Protein AF-A0A3N1ZSN8-F1 (afdb_monomer)

Nearest PDB structures (foldseek):
  5bmq-assembly1_A  TM=6.276E-01  e=5.961E-13  Stackebrandtia nassauensis DSM 44728
  4gsq-assembly1_A  TM=8.709E-01  e=4.447E-09  Mycobacterium tuberculosis
  5uwv-assembly5_C  TM=8.693E-01  e=6.881E-09  Mycobacteroides abscessus ATCC 19977
  5uwv-assembly1_B  TM=8.728E-01  e=8.831E-09  Mycobacteroides abscessus ATCC 19977
  5uwv-assembly4_E  TM=8.620E-01  e=8.297E-09  Mycobacteroides abscessus ATCC 19977

Solvent-accessible surface area (backbone atoms only — not comparable to full-atom values): 15642 Å² total; per-residue (Å²): 90,44,76,76,41,68,42,70,68,40,8,46,50,44,47,42,33,35,79,69,72,44,38,84,84,80,52,75,20,58,28,42,71,67,52,29,52,19,43,23,52,51,22,54,77,68,76,42,81,60,75,33,50,48,48,69,72,58,47,52,57,47,53,80,72,39,73,84,73,50,72,43,63,35,66,69,52,72,75,74,63,71,68,77,42,38,78,75,36,67,42,70,68,37,14,52,52,42,30,38,35,32,76,73,71,50,38,88,73,81,41,44,47,62,28,42,71,71,51,28,49,26,42,26,55,50,22,54,76,67,76,43,61,68,73,32,46,38,17,65,70,57,48,53,54,49,50,51,32,36,70,86,72,48,73,38,50,45,64,62,42,72,71,77,73,65,61,70,78,64,58,76,81,30,42,56,54,50,19,43,37,30,34,61,76,74,34,31,40,30,38,22,50,58,54,41,78,77,48,74,46,64,40,44,44,23,34,93,92,30,53,48,75,69,48,84,38,29,24,73,46,76,37,62,82,32,62,40,87,90,71,75,39,76,28,40,42,25,36,28,43,52,98,88,26,25,41,20,41,26,72,62,42,54,72,29,37,68,53,69,63,38,85,18,25,40,33,26,46,54,62,69,61,46,52,58,46,48,75,70,60,50,73,67,35,31,32,38,30,43,110

Radius of gyration: 24.5 Å; Cα contacts (8 Å, |Δi|>4): 536; chains: 1; bounding box: 54×52×63 Å

Secondary structure (DSSP, 8-state):
--TT-BSHHHHHHHHHHHHTTS--S---SB--HHHHHHHHHHHHHTTS---SS--HHHHHHHHHHSPPPPHHHHTT-PPP--EEE-TT-BSHHHHHHHHHHHHTTS--S---SB--HHHHHHHHHHHHHHTS---SSEEHHHHHHHHHHSPPPPHHHHHTPPP--------GGGSSSEEEEEETTTTEEEEEETTEEEEEEEEE-B-TTSPPPPEEEE--EEEEEEE-TTT--EEEEEEEEETTEEEEE-HHHHHHTTSS-BSSSEEE--HHHHHHHHHH--TT-EEEEE-

Organism: NCBI:txid33984

Mean predicted aligned error: 11.95 Å

Structure (mmCIF, N/CA/C/O backbone):
data_AF-A0A3N1ZSN8-F1
#
_entry.id   AF-A0A3N1ZSN8-F1
#
loop_
_atom_site.group_PDB
_atom_site.id
_atom_site.type_symbol
_atom_site.label_atom_id
_atom_site.label_alt_id
_atom_site.label_comp_id
_atom_site.label_asym_id
_atom_site.label_entity_id
_atom_site.label_seq_id
_atom_site.pdbx_PDB_ins_code
_atom_site.Cartn_x
_atom_site.Cartn_y
_atom_site.Cartn_z
_atom_site.occupancy
_atom_site.B_iso_or_equiv
_atom_site.auth_seq_id
_atom_site.auth_comp_id
_atom_site.auth_asym_id
_atom_site.auth_atom_id
_atom_site.pdbx_PDB_model_num
ATOM 1 N N . MET A 1 1 ? -25.588 -4.501 28.230 1.00 95.88 1 MET A N 1
ATOM 2 C CA . MET A 1 1 ? -25.712 -4.634 26.753 1.00 95.88 1 MET A CA 1
ATOM 3 C C . MET A 1 1 ? -25.416 -6.068 26.354 1.00 95.88 1 MET A C 1
ATOM 5 O O . MET A 1 1 ? -24.521 -6.658 26.943 1.00 95.88 1 MET A O 1
ATOM 9 N N . LYS A 1 2 ? -26.117 -6.613 25.358 1.00 94.81 2 LYS A N 1
ATOM 10 C CA . LYS A 1 2 ? -25.942 -8.005 24.900 1.00 94.81 2 LYS A CA 1
ATOM 11 C C . LYS A 1 2 ? -26.008 -8.124 23.379 1.00 94.81 2 LYS A C 1
ATOM 13 O O . LYS A 1 2 ? -26.301 -7.134 22.700 1.00 94.81 2 LYS A O 1
ATOM 18 N N . ALA A 1 3 ? -25.763 -9.321 22.852 1.00 94.94 3 ALA A N 1
ATOM 19 C CA . ALA A 1 3 ? -25.892 -9.603 21.425 1.00 94.94 3 ALA A CA 1
ATOM 20 C C . ALA A 1 3 ? -27.239 -9.099 20.868 1.00 94.94 3 ALA A C 1
ATOM 22 O O . ALA A 1 3 ? -28.279 -9.227 21.514 1.00 94.94 3 ALA A O 1
ATOM 23 N N . GLY A 1 4 ? -27.199 -8.468 19.693 1.00 93.25 4 GLY A N 1
ATOM 24 C CA . GLY A 1 4 ? -28.358 -7.827 19.060 1.00 93.25 4 GLY A CA 1
ATOM 25 C C . GLY A 1 4 ? -28.604 -6.368 19.467 1.00 93.25 4 GLY A C 1
ATOM 26 O O . GLY A 1 4 ? -29.349 -5.676 18.782 1.00 93.25 4 GLY A O 1
ATOM 27 N N . THR A 1 5 ? -27.948 -5.852 20.516 1.00 97.50 5 THR A N 1
ATOM 28 C CA . THR A 1 5 ? -28.031 -4.418 20.860 1.00 97.50 5 THR A CA 1
ATOM 29 C C . THR A 1 5 ? -27.437 -3.567 19.734 1.00 97.50 5 THR A C 1
ATOM 31 O O . THR A 1 5 ? -26.378 -3.895 19.193 1.00 97.50 5 THR A O 1
ATOM 34 N N . THR A 1 6 ? -28.062 -2.433 19.422 1.00 97.69 6 THR A N 1
ATOM 35 C CA . THR A 1 6 ? -27.544 -1.450 18.461 1.00 97.69 6 THR A CA 1
ATOM 36 C C . THR A 1 6 ? -27.540 -0.045 19.052 1.00 97.69 6 THR A C 1
ATOM 38 O O . THR A 1 6 ? -28.366 0.269 19.903 1.00 97.69 6 THR A O 1
ATOM 41 N N . GLY A 1 7 ? -26.650 0.826 18.577 1.00 96.94 7 GLY A N 1
ATOM 42 C CA . GLY A 1 7 ? -26.682 2.258 18.888 1.00 96.94 7 GLY A CA 1
ATOM 43 C C . GLY A 1 7 ? -25.343 2.832 19.347 1.00 96.94 7 GLY A C 1
ATOM 44 O O . GLY A 1 7 ? -24.299 2.180 19.285 1.00 96.94 7 GLY A O 1
ATOM 45 N N . ALA A 1 8 ? -25.368 4.086 19.805 1.00 96.75 8 ALA A N 1
ATOM 46 C CA . ALA A 1 8 ? -24.164 4.833 20.175 1.00 96.75 8 ALA A CA 1
ATOM 47 C C . ALA A 1 8 ? -23.378 4.185 21.327 1.00 96.75 8 ALA A C 1
ATOM 49 O O . ALA A 1 8 ? -22.151 4.174 21.288 1.00 96.75 8 ALA A O 1
ATOM 50 N N . GLN A 1 9 ? -24.060 3.571 22.298 1.00 97.00 9 GLN A N 1
ATOM 51 C CA . GLN A 1 9 ? -23.397 2.901 23.421 1.00 97.00 9 GLN A CA 1
ATOM 52 C C . GLN A 1 9 ? -22.595 1.667 22.972 1.00 97.00 9 GLN A C 1
ATOM 54 O O . GLN A 1 9 ? -21.508 1.404 23.482 1.00 97.00 9 GLN A O 1
ATOM 59 N N . VAL A 1 10 ? -23.072 0.953 21.944 1.00 98.12 10 VAL A N 1
ATOM 60 C CA . VAL A 1 10 ? -22.318 -0.147 21.323 1.00 98.12 10 VAL A CA 1
ATOM 61 C C . VAL A 1 10 ? -21.107 0.387 20.558 1.00 98.12 10 VAL A C 1
ATOM 63 O O . VAL A 1 10 ? -20.045 -0.231 20.589 1.00 98.12 10 VAL A O 1
ATOM 66 N N . ARG A 1 11 ? -21.226 1.553 19.907 1.00 98.38 11 ARG A N 1
ATOM 67 C CA . ARG A 1 11 ? -20.080 2.209 19.254 1.00 98.38 11 ARG A CA 1
ATOM 68 C C . ARG A 1 11 ? -19.001 2.584 20.265 1.00 98.38 11 ARG A C 1
ATOM 70 O O . ARG A 1 11 ? -17.820 2.352 20.019 1.00 98.38 11 ARG A O 1
ATOM 77 N N . GLU A 1 12 ? -19.414 3.130 21.405 1.00 98.31 12 GLU A N 1
ATOM 78 C CA . GLU A 1 12 ? -18.513 3.454 22.505 1.00 98.31 12 GLU A CA 1
ATOM 79 C C . GLU A 1 12 ? -17.819 2.197 23.042 1.00 98.31 12 GLU A C 1
ATOM 81 O O . GLU A 1 12 ? -16.593 2.184 23.151 1.00 98.31 12 GLU A O 1
ATOM 86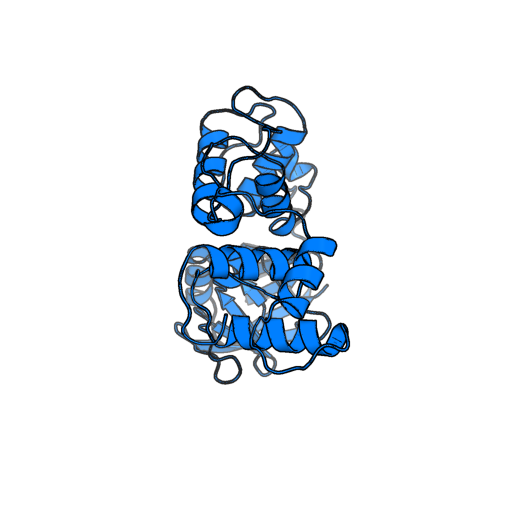 N N . LEU A 1 13 ? -18.576 1.124 23.298 1.00 98.31 13 LEU A N 1
ATOM 87 C CA . LEU A 1 13 ? -18.033 -0.169 23.715 1.00 98.31 13 LEU A CA 1
ATOM 88 C C . LEU A 1 13 ? -16.963 -0.679 22.741 1.00 98.31 13 LEU A C 1
ATOM 90 O O . LEU A 1 13 ? -15.850 -0.994 23.159 1.00 98.31 13 LEU A O 1
ATOM 94 N N . GLN A 1 14 ? -17.287 -0.738 21.447 1.00 98.44 14 GLN A N 1
ATOM 95 C CA . GLN A 1 14 ? -16.376 -1.216 20.405 1.00 98.44 14 GLN A CA 1
ATOM 96 C C . GLN A 1 14 ? -15.088 -0.379 20.351 1.00 98.44 14 GLN A C 1
ATOM 98 O O . GLN A 1 14 ? -14.000 -0.946 20.273 1.00 98.44 14 GLN A O 1
ATOM 103 N N . HIS A 1 15 ? -15.179 0.953 20.471 1.00 98.12 15 HIS A N 1
ATOM 104 C CA . HIS A 1 15 ? -13.988 1.808 20.497 1.00 98.12 15 HIS A CA 1
ATOM 105 C C . HIS A 1 15 ? -13.158 1.641 21.780 1.00 98.12 15 HIS A C 1
ATOM 107 O O . HIS A 1 15 ? -11.930 1.672 21.744 1.00 98.12 15 HIS A O 1
ATOM 113 N N . ARG A 1 16 ? -13.793 1.472 22.944 1.00 98.38 16 ARG A N 1
ATOM 114 C CA . ARG A 1 16 ? -13.072 1.205 24.201 1.00 98.38 16 ARG A CA 1
ATOM 115 C C . ARG A 1 16 ? -12.342 -0.137 24.145 1.00 98.38 16 ARG A C 1
ATOM 117 O O . ARG A 1 16 ? -11.178 -0.208 24.521 1.00 98.38 16 ARG A O 1
ATOM 124 N N . LEU A 1 17 ? -12.965 -1.169 23.583 1.00 98.00 17 LEU A N 1
ATOM 125 C CA . LEU A 1 17 ? -12.300 -2.451 23.340 1.00 98.00 17 LEU A CA 1
ATOM 126 C C . LEU A 1 17 ? -11.150 -2.323 22.328 1.00 98.00 17 LEU A C 1
ATOM 128 O O . LEU A 1 17 ? -10.114 -2.950 22.527 1.00 98.00 17 LEU A O 1
ATOM 132 N N . GLN A 1 18 ? -11.275 -1.471 21.303 1.00 97.38 18 GLN A N 1
ATOM 133 C CA . GLN A 1 18 ? -10.176 -1.140 20.382 1.00 97.38 18 GLN A CA 1
ATOM 134 C C . GLN A 1 18 ? -8.980 -0.488 21.071 1.00 97.38 18 GLN A C 1
ATOM 136 O O . GLN A 1 18 ? -7.848 -0.889 20.819 1.00 97.38 18 GLN A O 1
ATOM 141 N N . GLN A 1 19 ? -9.213 0.475 21.971 1.00 97.12 19 GLN A N 1
ATOM 142 C CA . GLN A 1 19 ? -8.141 1.108 22.758 1.00 97.12 19 GLN A CA 1
ATOM 143 C C . GLN A 1 19 ? -7.323 0.086 23.561 1.00 97.12 19 GLN A C 1
ATOM 145 O O . GLN A 1 19 ? -6.162 0.331 23.871 1.00 97.12 19 GLN A O 1
ATOM 150 N N . LEU A 1 20 ? -7.935 -1.052 23.892 1.00 96.38 20 LEU A N 1
ATOM 151 C CA . LEU A 1 20 ? -7.329 -2.140 24.651 1.00 96.38 20 LEU A CA 1
ATOM 152 C C . LEU A 1 20 ? -6.935 -3.346 23.784 1.00 96.38 20 LEU A C 1
ATOM 154 O O . LEU A 1 20 ? -6.596 -4.386 24.343 1.00 96.38 20 LEU A O 1
ATOM 158 N N . ALA A 1 21 ? -7.003 -3.219 22.455 1.00 96.00 21 ALA A N 1
ATOM 159 C CA . ALA A 1 21 ? -6.712 -4.277 21.485 1.00 96.00 21 ALA A CA 1
ATOM 160 C C . ALA A 1 21 ? -7.558 -5.564 21.639 1.00 96.00 21 ALA A C 1
ATOM 162 O O . ALA A 1 21 ? -7.117 -6.645 21.265 1.00 96.00 21 ALA A O 1
ATOM 163 N N . TRP A 1 22 ? -8.786 -5.462 22.163 1.00 97.00 22 TRP A N 1
ATOM 164 C CA . TRP A 1 22 ? -9.742 -6.583 22.234 1.00 97.00 22 TRP A CA 1
ATOM 165 C C . TRP A 1 22 ? -10.717 -6.635 21.061 1.00 97.00 22 TRP A C 1
ATOM 167 O O . TRP A 1 22 ? -11.338 -7.668 20.835 1.00 97.00 22 TRP A O 1
ATOM 177 N N . PHE A 1 23 ? -10.887 -5.529 20.337 1.00 95.81 23 PHE A N 1
ATOM 178 C CA . PHE A 1 23 ? -11.765 -5.441 19.174 1.00 95.81 23 PHE A CA 1
ATOM 179 C C . PHE A 1 23 ? -10.968 -4.932 17.977 1.00 95.81 23 PHE A C 1
ATOM 181 O O . PHE A 1 23 ? -10.272 -3.925 18.080 1.00 95.81 23 PHE A O 1
ATOM 188 N N . GLU A 1 24 ? -11.095 -5.601 16.837 1.00 91.44 24 GLU A N 1
ATOM 189 C CA . GLU A 1 24 ? -10.467 -5.214 15.573 1.00 91.44 24 GLU A CA 1
ATOM 190 C C . GLU A 1 24 ? -11.544 -4.886 14.530 1.00 91.44 24 GLU A C 1
ATOM 192 O O . GLU A 1 24 ? -12.666 -5.384 14.591 1.00 91.44 24 GLU A O 1
ATOM 197 N N . GLY A 1 25 ? -11.218 -4.031 13.559 1.00 89.19 25 GLY A N 1
ATOM 198 C CA . GLY A 1 25 ? -12.122 -3.692 12.455 1.00 89.19 25 GLY A CA 1
ATOM 199 C C . GLY A 1 25 ? -12.864 -2.363 12.618 1.00 89.19 25 GLY A C 1
ATOM 200 O O . GLY A 1 25 ? -12.373 -1.429 13.245 1.00 89.19 25 GLY A O 1
ATOM 201 N N . LYS A 1 26 ? -14.027 -2.228 11.971 1.00 93.88 26 LYS A N 1
ATOM 202 C CA . LYS A 1 26 ? -14.816 -0.983 11.988 1.00 93.88 26 LYS A CA 1
ATOM 203 C C . LYS A 1 26 ? -15.791 -0.972 13.157 1.00 93.88 26 LYS A C 1
ATOM 205 O O . LYS A 1 26 ? -16.414 -1.982 13.467 1.00 93.88 26 LYS A O 1
ATOM 210 N N . ILE A 1 27 ? -16.013 0.206 13.725 1.00 96.06 27 ILE A N 1
ATOM 211 C CA . ILE A 1 27 ? -17.065 0.419 14.718 1.00 96.06 27 ILE A CA 1
ATOM 212 C C . ILE A 1 27 ? -18.413 0.480 13.998 1.00 96.06 27 ILE A C 1
ATOM 214 O O . ILE A 1 27 ? -18.737 1.452 13.306 1.00 96.06 27 ILE A O 1
ATOM 218 N N . THR A 1 28 ? -19.192 -0.588 14.133 1.00 96.69 28 THR A N 1
ATOM 219 C CA . THR A 1 28 ? -20.483 -0.763 13.455 1.00 96.69 28 THR A CA 1
ATOM 220 C C . THR A 1 28 ? -21.639 -0.187 14.263 1.00 96.69 28 THR A C 1
ATOM 222 O O . THR A 1 28 ? -22.654 0.201 13.690 1.00 96.69 28 THR A O 1
ATOM 225 N N . GLY A 1 29 ? -21.503 -0.122 15.591 1.00 97.19 29 GLY A N 1
ATOM 226 C CA . GLY A 1 29 ? -22.619 0.164 16.490 1.00 97.19 29 GLY A CA 1
ATOM 227 C C . GLY A 1 29 ? -23.636 -0.972 16.583 1.00 97.19 29 GLY A C 1
ATOM 228 O O . GLY A 1 29 ? -24.735 -0.740 17.072 1.00 97.19 29 GLY A O 1
ATOM 229 N N . THR A 1 30 ? -23.285 -2.174 16.116 1.00 97.94 30 THR A N 1
ATOM 230 C CA . THR A 1 30 ? -24.086 -3.399 16.247 1.00 97.94 30 THR A CA 1
ATOM 231 C C . THR A 1 30 ? -23.326 -4.411 17.088 1.00 97.94 30 THR A C 1
ATOM 233 O O . THR A 1 30 ? -22.181 -4.744 16.780 1.00 97.94 30 THR A O 1
ATOM 236 N N . TYR A 1 31 ? -23.961 -4.912 18.145 1.00 97.81 31 TYR A N 1
ATOM 237 C CA . TYR A 1 31 ? -23.374 -5.881 19.059 1.00 97.81 31 TYR A CA 1
ATOM 238 C C . TYR A 1 31 ? -23.503 -7.279 18.445 1.00 97.81 31 TYR A C 1
ATOM 240 O O . TYR A 1 31 ? -24.438 -8.027 18.731 1.00 97.81 31 TYR A O 1
ATOM 248 N N . GLY A 1 32 ? -22.578 -7.596 17.539 1.00 95.94 32 GLY A N 1
ATOM 249 C CA . GLY A 1 32 ? -22.527 -8.865 16.816 1.00 95.94 32 GLY A CA 1
ATOM 250 C C . GLY A 1 32 ? -21.555 -9.881 17.420 1.00 95.94 32 GLY A C 1
ATOM 251 O O . GLY A 1 32 ? -21.086 -9.738 18.554 1.00 95.94 32 GLY A O 1
ATOM 252 N N . ARG A 1 33 ? -21.221 -10.903 16.623 1.00 96.19 33 ARG A N 1
ATOM 253 C CA . ARG A 1 33 ? -20.293 -11.982 17.007 1.00 96.19 33 ARG A CA 1
ATOM 254 C C . ARG A 1 33 ? -18.918 -11.450 17.414 1.00 96.19 33 ARG A C 1
ATOM 256 O O . ARG A 1 33 ? -18.442 -11.804 18.486 1.00 96.19 33 ARG A O 1
ATOM 263 N N . ASP A 1 34 ? -18.347 -10.536 16.632 1.00 96.19 34 ASP A N 1
ATOM 264 C CA . ASP A 1 34 ? -17.010 -9.983 16.895 1.00 96.19 34 ASP A CA 1
ATOM 265 C C . ASP A 1 34 ? -16.971 -9.178 18.202 1.00 96.19 34 ASP A C 1
ATOM 267 O O . ASP A 1 34 ? -16.050 -9.313 19.001 1.00 96.19 34 ASP A O 1
ATOM 271 N N . THR A 1 35 ? -18.013 -8.385 18.481 1.00 97.75 35 THR A N 1
ATOM 272 C CA . THR A 1 35 ? -18.128 -7.646 19.752 1.00 97.75 35 THR A CA 1
ATOM 273 C C . THR A 1 35 ? -18.327 -8.591 20.935 1.00 97.75 35 THR A C 1
ATOM 275 O O . THR A 1 35 ? -17.732 -8.379 21.987 1.00 97.75 35 THR A O 1
ATOM 278 N N . THR A 1 36 ? -19.099 -9.664 20.755 1.00 97.88 36 THR A N 1
ATOM 279 C CA . THR A 1 36 ? -19.289 -10.697 21.786 1.00 97.88 36 THR A CA 1
ATOM 280 C C . THR A 1 36 ? -17.972 -11.402 22.109 1.00 97.88 36 THR A C 1
ATOM 282 O O . THR A 1 36 ? -17.631 -11.566 23.278 1.00 97.88 36 THR A O 1
ATOM 285 N N . ALA A 1 37 ? -17.200 -11.780 21.086 1.00 97.75 37 ALA A N 1
ATOM 286 C CA . ALA A 1 37 ? -15.890 -12.401 21.256 1.00 97.75 37 ALA A CA 1
ATOM 287 C C . ALA A 1 37 ? -14.903 -11.457 21.964 1.00 97.75 37 ALA A C 1
ATOM 289 O O . ALA A 1 37 ? -14.251 -11.865 22.925 1.00 97.75 37 ALA A O 1
ATOM 290 N N . ALA A 1 38 ? -14.865 -10.185 21.555 1.00 97.88 38 ALA A N 1
ATOM 291 C CA . ALA A 1 38 ? -14.041 -9.153 22.179 1.00 97.88 38 ALA A CA 1
ATOM 292 C C . ALA A 1 38 ? -14.361 -8.965 23.670 1.00 97.88 38 ALA A C 1
ATOM 294 O O . ALA A 1 38 ? -13.455 -8.920 24.503 1.00 97.88 38 ALA A O 1
ATOM 295 N N . VAL A 1 39 ? -15.650 -8.898 24.025 1.00 98.38 39 VAL A N 1
ATOM 296 C CA . VAL A 1 39 ? -16.079 -8.757 25.424 1.00 98.38 39 VAL A CA 1
ATOM 297 C C . VAL A 1 39 ? -15.747 -10.000 26.238 1.00 98.38 39 VAL A C 1
ATOM 299 O O . VAL A 1 39 ? -15.225 -9.853 27.339 1.00 98.38 39 VAL A O 1
ATOM 302 N N . ARG A 1 40 ? -15.953 -11.212 25.703 1.00 98.25 40 ARG A N 1
ATOM 303 C CA . ARG A 1 40 ? -15.546 -12.450 26.392 1.00 98.25 40 ARG A CA 1
ATOM 304 C C . ARG A 1 40 ? -14.045 -12.491 26.653 1.00 98.25 40 ARG A C 1
ATOM 306 O O . ARG A 1 40 ? -13.636 -12.778 27.773 1.00 98.25 40 ARG A O 1
ATOM 313 N N . GLY A 1 41 ? -13.229 -12.163 25.651 1.00 97.75 41 GLY A N 1
ATOM 314 C CA . GLY A 1 41 ? -11.774 -12.110 25.803 1.00 97.75 41 GLY A CA 1
ATOM 315 C C . GLY A 1 41 ? -11.347 -11.111 26.881 1.00 97.75 41 GLY A C 1
ATOM 316 O O . GLY A 1 41 ? -10.578 -11.456 27.781 1.00 97.75 41 GLY A O 1
ATOM 317 N N . TYR A 1 42 ? -11.922 -9.905 26.845 1.00 98.12 42 TYR A N 1
ATOM 318 C CA . TYR A 1 42 ? -11.698 -8.888 27.868 1.00 98.12 42 TYR A CA 1
ATOM 319 C C . TYR A 1 42 ? -12.093 -9.386 29.265 1.00 98.12 42 TYR A C 1
ATOM 321 O O . TYR A 1 42 ? -11.281 -9.328 30.186 1.00 98.12 42 TYR A O 1
ATOM 329 N N . GLN A 1 43 ? -13.311 -9.909 29.424 1.00 98.50 43 GLN A N 1
ATOM 330 C CA . GLN A 1 43 ? -13.829 -10.401 30.703 1.00 98.50 43 GLN A CA 1
ATOM 331 C C . GLN A 1 43 ? -12.949 -11.507 31.281 1.00 98.50 43 GLN A C 1
ATOM 333 O O . GLN A 1 43 ? -12.499 -11.385 32.420 1.00 98.50 43 GLN A O 1
ATOM 338 N N . ALA A 1 44 ? -12.629 -12.523 30.476 1.00 97.88 44 ALA A N 1
ATOM 339 C CA . ALA A 1 44 ? -11.765 -13.625 30.880 1.00 97.88 44 ALA A CA 1
ATOM 340 C C . ALA A 1 44 ? -10.393 -13.118 31.345 1.00 97.88 44 ALA A C 1
ATOM 342 O O . ALA A 1 44 ? -9.919 -13.493 32.417 1.00 97.88 44 ALA A O 1
ATOM 343 N N . LYS A 1 45 ? -9.773 -12.191 30.596 1.00 97.75 45 LYS A N 1
ATOM 344 C CA . LYS A 1 45 ? -8.474 -11.616 30.977 1.00 97.75 45 LYS A CA 1
ATOM 345 C C . LYS A 1 45 ? -8.537 -10.796 32.268 1.00 97.75 45 LYS A C 1
ATOM 347 O O . LYS A 1 45 ? -7.519 -10.653 32.943 1.00 97.75 45 LYS A O 1
ATOM 352 N N . ARG A 1 46 ? -9.695 -10.223 32.596 1.00 96.88 46 ARG A N 1
ATOM 353 C CA . ARG A 1 46 ? -9.904 -9.394 33.792 1.00 96.88 46 ARG A CA 1
ATOM 354 C C . ARG A 1 46 ? -10.495 -10.155 34.978 1.00 96.88 46 ARG A C 1
ATOM 356 O O . ARG A 1 46 ? -10.736 -9.526 36.001 1.00 96.88 46 ARG A O 1
ATOM 363 N N . GLY A 1 47 ? -10.708 -11.467 34.864 1.00 95.94 47 GLY A N 1
ATOM 364 C CA . GLY A 1 47 ? -11.329 -12.266 35.925 1.00 95.94 47 GLY A CA 1
ATOM 365 C C . GLY A 1 47 ? -12.797 -11.903 36.177 1.00 95.94 47 GLY A C 1
ATOM 366 O O . GLY A 1 47 ? -13.300 -12.093 37.279 1.00 95.94 47 GLY A O 1
ATOM 367 N N . LEU A 1 48 ? -13.478 -11.347 35.172 1.00 96.75 48 LEU A N 1
ATOM 368 C CA . LEU A 1 48 ? -14.906 -11.040 35.219 1.00 96.75 48 LEU A CA 1
ATOM 369 C C . LEU A 1 48 ? -15.726 -12.238 34.705 1.00 96.75 48 LEU A C 1
ATOM 371 O O . LEU A 1 48 ? -15.210 -13.036 33.911 1.00 96.75 48 LEU A O 1
ATOM 375 N N . PRO A 1 49 ? -17.018 -12.356 35.077 1.00 96.69 49 PRO A N 1
ATOM 376 C CA . PRO A 1 49 ? -17.911 -13.348 34.486 1.00 96.69 49 PRO A CA 1
ATOM 377 C C . PRO A 1 49 ? -17.886 -13.272 32.953 1.00 96.69 49 PRO A C 1
ATOM 379 O O . PRO A 1 49 ? -18.202 -12.241 32.366 1.00 96.69 49 PRO A O 1
ATOM 382 N N . THR A 1 50 ? -17.489 -14.361 32.291 1.00 97.06 50 THR A N 1
ATOM 383 C CA . THR A 1 50 ? -17.251 -14.402 30.835 1.00 97.06 50 THR A CA 1
ATOM 384 C C . THR A 1 50 ? -18.546 -14.679 30.060 1.00 97.06 50 THR A C 1
ATOM 386 O O . THR A 1 50 ? -18.642 -15.607 29.259 1.00 97.06 50 THR A O 1
ATOM 389 N N . SER A 1 51 ? -19.589 -13.889 30.314 1.00 96.75 51 SER A N 1
ATOM 390 C CA . SER A 1 51 ? -20.888 -14.048 29.645 1.00 96.75 51 SER A CA 1
ATOM 391 C C . SER A 1 51 ? -20.825 -13.628 28.171 1.00 96.75 51 SER A C 1
ATOM 393 O O . SER A 1 51 ? -21.494 -14.208 27.309 1.00 96.75 51 SER A O 1
ATOM 395 N N . GLY A 1 52 ? -19.972 -12.652 27.848 1.00 96.56 52 GLY A N 1
ATOM 396 C CA . GLY A 1 52 ? -20.047 -11.918 26.586 1.00 96.56 52 GLY A CA 1
ATOM 397 C C . GLY A 1 52 ? -21.173 -10.888 26.563 1.00 96.56 52 GLY A C 1
ATOM 398 O O . GLY A 1 52 ? -21.480 -10.355 25.504 1.00 96.56 52 GLY A O 1
ATOM 399 N N . GLU A 1 53 ? -21.788 -10.607 27.712 1.00 98.06 53 GLU A N 1
ATOM 400 C CA . GLU A 1 53 ? -22.681 -9.475 27.923 1.00 98.06 53 GLU A CA 1
ATOM 401 C C . GLU A 1 53 ? -21.960 -8.422 28.763 1.00 98.06 53 GLU A C 1
ATOM 403 O O . GLU A 1 53 ? -21.183 -8.748 29.655 1.00 98.06 53 GLU A O 1
ATOM 408 N N . VAL A 1 54 ? -22.217 -7.146 28.492 1.00 98.06 54 VAL A N 1
ATOM 409 C CA . VAL A 1 54 ? -21.640 -6.038 29.262 1.00 98.06 54 VAL A CA 1
ATOM 410 C C . VAL A 1 54 ? -22.609 -5.643 30.364 1.00 98.06 54 VAL A C 1
ATOM 412 O O . VAL A 1 54 ? -23.615 -4.976 30.092 1.00 98.06 54 VAL A O 1
ATOM 415 N N . ASP A 1 55 ? -22.295 -6.067 31.582 1.00 97.44 55 ASP A N 1
ATOM 416 C CA . ASP A 1 55 ? -22.912 -5.608 32.823 1.00 97.44 55 ASP A CA 1
ATOM 417 C C . ASP A 1 55 ? -22.210 -4.349 33.367 1.00 97.44 55 ASP A C 1
ATOM 419 O O . ASP A 1 55 ? -21.260 -3.835 32.766 1.00 97.44 55 ASP A O 1
ATOM 423 N N . GLN A 1 56 ? -22.687 -3.843 34.508 1.00 97.56 56 GLN A N 1
ATOM 424 C CA . GLN A 1 56 ? -22.139 -2.637 35.129 1.00 97.56 56 GLN A CA 1
ATOM 425 C C . GLN A 1 56 ? -20.657 -2.805 35.498 1.00 97.56 56 GLN A C 1
ATOM 427 O O . GLN A 1 56 ? -19.845 -1.955 35.153 1.00 97.56 56 GLN A O 1
ATOM 432 N N . LYS A 1 57 ? -20.276 -3.945 36.095 1.00 98.06 57 LYS A N 1
ATOM 433 C CA . LYS A 1 57 ? -18.881 -4.226 36.479 1.00 98.06 57 LYS A CA 1
ATOM 434 C C . LYS A 1 57 ? -17.944 -4.253 35.271 1.00 98.06 57 LYS A C 1
ATOM 436 O O . LYS A 1 57 ? -16.845 -3.704 35.318 1.00 98.06 57 LYS A O 1
ATOM 441 N N . THR A 1 58 ? -18.375 -4.873 34.173 1.00 98.31 58 THR A N 1
ATOM 442 C CA . THR A 1 58 ? -17.620 -4.895 32.914 1.00 98.31 58 THR A CA 1
ATOM 443 C C . THR A 1 58 ? -17.493 -3.491 32.333 1.00 98.31 58 THR A C 1
ATOM 445 O O . THR A 1 58 ? -16.416 -3.123 31.862 1.00 98.31 58 THR A O 1
ATOM 448 N N . TRP A 1 59 ? -18.569 -2.699 32.371 1.00 98.19 59 TRP A N 1
ATOM 449 C CA . TRP A 1 59 ? -18.560 -1.327 31.874 1.00 98.19 59 TRP A CA 1
ATOM 450 C C . TRP A 1 59 ? -17.624 -0.424 32.680 1.00 98.19 59 TRP A C 1
ATOM 452 O O . TRP A 1 59 ? -16.759 0.216 32.085 1.00 98.19 59 TRP A O 1
ATOM 462 N N . ASP A 1 60 ? -17.714 -0.438 34.008 1.00 98.19 60 ASP A N 1
ATOM 463 C CA . ASP A 1 60 ? -16.857 0.364 34.890 1.00 98.19 60 ASP A CA 1
ATOM 464 C C . ASP A 1 60 ? -15.380 0.003 34.706 1.00 98.19 60 ASP A C 1
ATOM 466 O O . ASP A 1 60 ? -14.534 0.878 34.520 1.00 98.19 60 ASP A O 1
ATOM 470 N 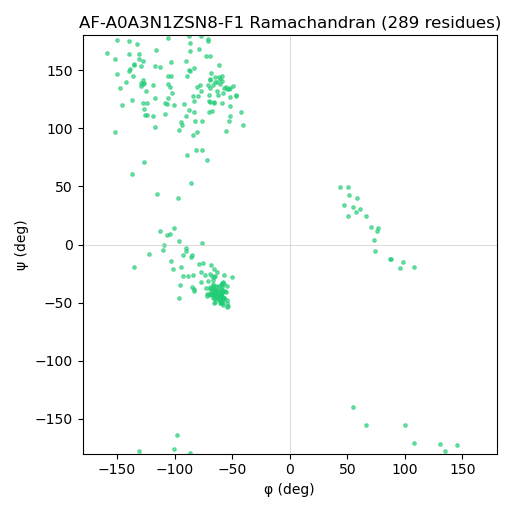N . SER A 1 61 ? -15.080 -1.295 34.598 1.00 97.88 61 SER A N 1
ATOM 471 C CA . SER A 1 61 ? -13.730 -1.774 34.300 1.00 97.88 61 SER A CA 1
ATOM 472 C C . SER A 1 61 ? -13.183 -1.230 32.969 1.00 97.88 61 SER A C 1
ATOM 474 O O . SER A 1 61 ? -11.992 -0.935 32.860 1.00 97.88 61 SER A O 1
ATOM 476 N N . LEU A 1 62 ? -14.033 -1.082 31.944 1.00 98.00 62 LEU A N 1
ATOM 477 C CA . LEU A 1 62 ? -13.641 -0.448 30.682 1.00 98.00 62 LEU A CA 1
ATOM 478 C C . LEU A 1 62 ? -13.416 1.057 30.864 1.00 98.00 62 LEU A C 1
ATOM 480 O O . LEU A 1 62 ? -12.440 1.580 30.322 1.00 98.00 62 LEU A O 1
ATOM 484 N N . LEU A 1 63 ? -14.287 1.753 31.604 1.00 97.94 63 LEU A N 1
ATOM 485 C CA . LEU A 1 63 ? -14.170 3.193 31.864 1.00 97.94 63 LEU A CA 1
ATOM 486 C C . LEU A 1 63 ? -12.856 3.544 32.572 1.00 97.94 63 LEU A C 1
ATOM 488 O O . LEU A 1 63 ? -12.178 4.472 32.145 1.00 97.94 63 LEU A O 1
ATOM 492 N N . GLU A 1 64 ? -12.454 2.767 33.578 1.00 97.75 64 GLU A N 1
ATOM 493 C CA . GLU A 1 64 ? -11.201 2.968 34.324 1.00 97.75 64 GLU A CA 1
ATOM 494 C C . GLU A 1 64 ? -9.940 2.824 33.457 1.00 97.75 64 GLU A C 1
ATOM 496 O O . GLU A 1 64 ? -8.876 3.344 33.791 1.00 97.75 64 GLU A O 1
ATOM 501 N N . ARG A 1 65 ? -10.033 2.094 32.341 1.00 97.50 65 ARG A N 1
ATOM 502 C CA . ARG A 1 65 ? -8.877 1.704 31.514 1.00 97.50 65 ARG A CA 1
ATOM 503 C C . ARG A 1 65 ? -8.822 2.399 30.169 1.00 97.50 65 ARG A C 1
ATOM 505 O O . ARG A 1 65 ? -7.873 2.190 29.418 1.00 97.50 65 ARG A O 1
ATOM 512 N N . THR A 1 66 ? -9.839 3.187 29.838 1.00 98.00 66 THR A N 1
ATOM 513 C CA . THR A 1 66 ? -9.975 3.788 28.512 1.00 98.00 66 THR A CA 1
ATOM 514 C C . THR A 1 66 ? -10.453 5.222 28.598 1.00 98.00 66 THR A C 1
ATOM 516 O O . THR A 1 66 ? -11.199 5.616 29.492 1.00 98.00 66 THR A O 1
ATOM 519 N N . LYS A 1 67 ? -10.065 6.023 27.609 1.00 97.31 67 LYS A N 1
ATOM 520 C CA . LYS A 1 67 ? -10.565 7.390 27.482 1.00 97.31 67 LYS A CA 1
ATOM 521 C C . LYS A 1 67 ? -11.915 7.370 26.776 1.00 97.31 67 LYS A C 1
ATOM 523 O O . LYS A 1 67 ? -12.193 6.482 25.961 1.00 97.31 67 LYS A O 1
ATOM 528 N N . LYS A 1 68 ? -12.751 8.368 27.078 1.00 96.19 68 LYS A N 1
ATOM 529 C CA . LYS A 1 68 ? -14.024 8.558 26.379 1.00 96.19 68 LYS A CA 1
ATOM 530 C C . LYS A 1 68 ? -13.747 8.754 24.881 1.00 96.19 68 LYS A C 1
ATOM 532 O O . LYS A 1 68 ? -13.010 9.680 24.539 1.00 96.19 68 LYS A O 1
ATOM 537 N N . PRO A 1 69 ? -14.307 7.907 24.000 1.00 95.31 69 PRO A N 1
ATOM 538 C CA . PRO A 1 69 ? -14.142 8.063 22.562 1.00 95.31 69 PRO A CA 1
ATOM 539 C C . PRO A 1 69 ? -14.704 9.400 22.072 1.00 95.31 69 PRO A C 1
ATOM 541 O O . PRO A 1 69 ? -15.760 9.845 22.528 1.00 95.31 69 PRO A O 1
ATOM 544 N N . THR A 1 70 ? -14.039 10.023 21.102 1.00 94.81 70 THR A N 1
ATOM 545 C CA . THR A 1 70 ? -14.613 11.164 20.378 1.00 94.81 70 THR A CA 1
ATOM 546 C C . THR A 1 70 ? -15.721 10.696 19.434 1.00 94.81 70 THR A C 1
ATOM 548 O O . THR A 1 70 ? -15.799 9.520 19.065 1.00 94.81 70 THR A O 1
ATOM 551 N N . ARG A 1 71 ? -16.575 11.624 18.977 1.00 94.31 71 ARG A N 1
ATOM 552 C CA . ARG A 1 71 ? -17.576 11.313 17.944 1.00 94.31 71 ARG A CA 1
ATOM 553 C C . ARG A 1 71 ? -16.907 10.701 16.712 1.00 94.31 71 ARG A C 1
ATOM 555 O O . ARG A 1 71 ? -17.341 9.659 16.244 1.00 94.31 71 ARG A O 1
ATOM 562 N N . ASP A 1 72 ? -15.825 11.293 16.225 1.00 93.00 72 ASP A N 1
ATOM 563 C CA . ASP A 1 72 ? -15.156 10.796 15.024 1.00 93.00 72 ASP A CA 1
ATOM 564 C C . ASP A 1 72 ? -14.673 9.351 15.182 1.00 93.00 72 ASP A C 1
ATOM 566 O O . ASP A 1 72 ? -14.915 8.518 14.310 1.00 93.00 72 ASP A O 1
ATOM 570 N N . GLN A 1 73 ? -14.088 9.031 16.337 1.00 92.75 73 GLN A N 1
ATOM 571 C CA . GLN A 1 73 ? -13.671 7.679 16.694 1.00 92.75 73 GLN A CA 1
ATOM 572 C C . GLN A 1 73 ? -14.842 6.688 16.665 1.00 92.75 73 GLN A C 1
ATOM 574 O O . GLN A 1 73 ? -14.753 5.655 16.010 1.00 92.75 73 GLN A O 1
ATOM 579 N N . MET A 1 74 ? -15.982 7.026 17.276 1.00 94.44 74 MET A N 1
ATOM 580 C CA . MET A 1 74 ? -17.173 6.159 17.290 1.00 94.44 74 MET A CA 1
ATOM 581 C C . MET A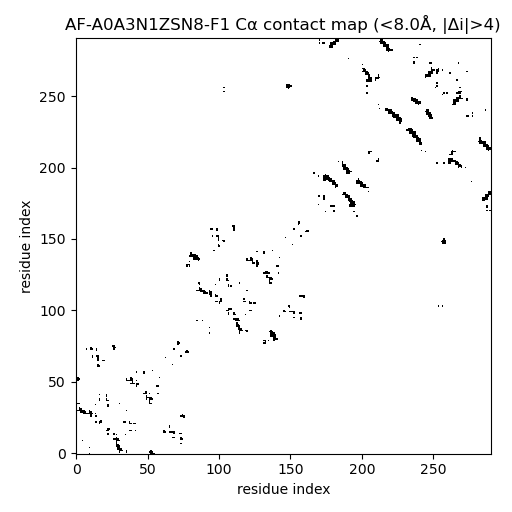 1 74 ? -17.824 5.949 15.912 1.00 94.44 74 MET A C 1
ATOM 583 O O . MET A 1 74 ? -18.594 5.001 15.722 1.00 94.44 74 MET A O 1
ATOM 587 N N . TYR A 1 75 ? -17.568 6.843 14.958 1.00 93.88 75 TYR A N 1
ATOM 588 C CA . TYR A 1 75 ? -18.162 6.814 13.619 1.00 93.88 75 TYR A CA 1
ATOM 589 C C . TYR A 1 75 ? -17.139 6.526 12.509 1.00 93.88 75 TYR A C 1
ATOM 591 O O . TYR A 1 75 ? -17.480 6.614 11.332 1.00 93.88 75 TYR A O 1
ATOM 599 N N . ASN A 1 76 ? -15.919 6.101 12.862 1.00 91.44 76 ASN A N 1
ATOM 600 C CA . ASN A 1 76 ? -14.819 5.822 11.927 1.00 91.44 76 ASN A CA 1
ATOM 601 C C . ASN A 1 76 ? -14.482 7.016 11.009 1.00 91.44 76 ASN A C 1
ATOM 603 O O . ASN A 1 76 ? -14.096 6.834 9.853 1.00 91.44 76 ASN A O 1
ATOM 607 N N . ILE A 1 77 ? -14.652 8.242 11.505 1.00 90.25 77 ILE A N 1
ATOM 608 C CA . ILE A 1 77 ? -14.333 9.461 10.766 1.00 90.25 77 ILE A CA 1
ATOM 609 C C . ILE A 1 77 ? -12.837 9.722 10.923 1.00 90.25 77 ILE A C 1
ATOM 611 O O . ILE A 1 77 ? -12.338 10.015 12.008 1.00 90.25 77 ILE A O 1
ATOM 615 N N . LEU A 1 78 ? -12.106 9.623 9.818 1.00 87.81 78 LEU A N 1
ATOM 616 C CA . LEU A 1 78 ? -10.697 9.983 9.771 1.00 87.81 78 LEU A CA 1
ATOM 617 C C . LEU A 1 78 ? -10.582 11.474 9.459 1.00 87.81 78 LEU A C 1
ATOM 619 O O . LEU A 1 78 ? -10.951 11.908 8.372 1.00 87.81 78 LEU A O 1
ATOM 623 N N . ARG A 1 79 ? -10.036 12.255 10.394 1.00 90.25 79 ARG A N 1
ATOM 624 C CA . ARG A 1 79 ? -9.590 13.626 10.108 1.00 90.25 79 ARG A CA 1
ATOM 625 C C . ARG A 1 79 ? -8.143 13.630 9.602 1.00 90.25 79 ARG A C 1
ATOM 627 O O . ARG A 1 79 ? -7.386 12.709 9.956 1.00 90.25 79 ARG A O 1
ATOM 634 N N . PRO A 1 80 ? -7.770 14.598 8.746 1.00 91.81 80 PRO A N 1
ATOM 635 C CA . PRO A 1 80 ? -6.375 14.817 8.387 1.00 91.81 80 PRO A CA 1
ATOM 636 C C . PRO A 1 80 ? -5.589 15.276 9.618 1.00 91.81 80 PRO A C 1
ATOM 638 O O . PRO A 1 80 ? -6.104 16.033 10.443 1.00 91.81 80 PRO A O 1
ATOM 641 N N . GLY A 1 81 ? -4.364 14.775 9.760 1.00 92.00 81 GLY A N 1
ATOM 642 C CA . GLY A 1 81 ? -3.413 15.315 10.727 1.00 92.00 81 GLY A CA 1
ATOM 643 C C . GLY A 1 81 ? -2.790 16.628 10.235 1.00 92.00 81 GLY A C 1
ATOM 644 O O . GLY A 1 81 ? -3.083 17.072 9.125 1.00 92.00 81 GLY A O 1
ATOM 645 N N . PRO A 1 82 ? -1.901 17.241 11.034 1.00 96.25 82 PRO A N 1
ATOM 646 C CA . PRO A 1 82 ? -1.108 18.379 10.586 1.00 96.25 82 PRO A CA 1
ATOM 647 C C . PRO A 1 82 ? -0.320 18.043 9.313 1.00 96.25 82 PRO A C 1
ATOM 649 O O . PRO A 1 82 ? 0.287 16.971 9.215 1.00 96.25 82 PRO A O 1
ATOM 652 N N . ALA A 1 83 ? -0.323 18.964 8.350 1.00 96.88 83 ALA A N 1
ATOM 653 C CA . ALA A 1 83 ? 0.420 18.810 7.108 1.00 96.88 83 ALA A CA 1
ATOM 654 C C . ALA A 1 83 ? 1.932 18.887 7.358 1.00 96.88 83 ALA A C 1
ATOM 656 O O . ALA A 1 83 ? 2.437 19.892 7.856 1.00 96.88 83 ALA A O 1
ATOM 657 N N . LEU A 1 84 ? 2.650 17.836 6.968 1.00 97.56 84 LEU A N 1
ATOM 658 C CA . LEU A 1 84 ? 4.113 17.802 6.915 1.00 97.56 84 LEU A CA 1
ATOM 659 C C . LEU A 1 84 ? 4.627 18.419 5.611 1.00 97.56 84 LEU A C 1
ATOM 661 O O . LEU A 1 84 ? 5.641 19.107 5.611 1.00 97.56 84 LEU A O 1
ATOM 665 N N . LEU A 1 85 ? 3.924 18.165 4.501 1.00 98.12 85 LEU A N 1
ATOM 666 C CA . LEU A 1 85 ? 4.188 18.754 3.187 1.00 98.12 85 LEU A CA 1
ATOM 667 C C . LEU A 1 85 ? 2.871 19.189 2.547 1.00 98.12 85 LEU A C 1
ATOM 669 O O . LEU A 1 85 ? 1.853 18.510 2.684 1.00 98.12 85 LEU A O 1
ATOM 673 N N . LYS A 1 86 ? 2.900 20.292 1.809 1.00 98.25 86 LYS A N 1
ATOM 674 C CA . LYS A 1 86 ? 1.758 20.830 1.063 1.00 98.25 86 LYS A CA 1
ATOM 675 C C . LYS A 1 86 ? 2.248 21.580 -0.171 1.00 98.25 86 LYS A C 1
ATOM 677 O O . LYS A 1 86 ? 3.454 21.723 -0.367 1.00 98.25 86 LYS A O 1
ATOM 682 N N . GLU A 1 87 ? 1.331 22.060 -1.005 1.00 97.62 87 GLU A N 1
ATOM 683 C CA . GLU A 1 87 ? 1.707 22.919 -2.132 1.00 97.62 87 GLU A CA 1
ATOM 684 C C . GLU A 1 87 ? 2.561 24.108 -1.664 1.00 97.62 87 GLU A C 1
ATOM 686 O O . GLU A 1 87 ? 2.274 24.739 -0.646 1.00 97.62 87 GLU A O 1
ATOM 691 N N . GLY A 1 88 ? 3.655 24.358 -2.385 1.00 96.50 88 GLY A N 1
ATOM 692 C CA . GLY A 1 88 ? 4.664 25.355 -2.025 1.00 96.50 88 GLY A CA 1
ATOM 693 C C . GLY A 1 88 ? 5.772 24.852 -1.091 1.00 96.50 88 GLY A C 1
ATOM 694 O O . GLY A 1 88 ? 6.791 25.527 -0.970 1.00 96.50 88 GLY A O 1
ATOM 695 N N . SER A 1 89 ? 5.645 23.670 -0.474 1.00 98.31 89 SER A N 1
ATOM 696 C CA . SER A 1 89 ? 6.764 23.048 0.248 1.00 98.31 89 SER A CA 1
ATOM 697 C C . SER A 1 89 ? 7.955 22.807 -0.684 1.00 98.31 89 SER A C 1
ATOM 699 O O . SER A 1 89 ? 7.780 22.459 -1.856 1.00 98.31 89 SER A O 1
ATOM 701 N N . THR A 1 90 ? 9.168 22.941 -0.145 1.00 98.00 90 THR A N 1
ATOM 702 C CA . THR A 1 90 ? 10.417 22.699 -0.873 1.00 98.00 90 THR A CA 1
ATOM 703 C C . THR A 1 90 ? 11.382 21.793 -0.101 1.00 98.00 90 THR A C 1
ATOM 705 O O . THR A 1 90 ? 11.230 21.581 1.103 1.00 98.00 90 THR A O 1
ATOM 708 N N . GLY A 1 91 ? 12.379 21.241 -0.796 1.00 96.12 91 GLY A N 1
ATOM 709 C CA . GLY A 1 91 ? 13.533 20.563 -0.201 1.00 96.12 91 GLY A CA 1
ATOM 710 C C . GLY A 1 91 ? 13.541 19.039 -0.349 1.00 96.12 91 GLY A C 1
ATOM 711 O O . GLY A 1 91 ? 12.742 18.438 -1.069 1.00 96.12 91 GLY A O 1
ATOM 712 N N . ALA A 1 92 ? 14.481 18.389 0.342 1.00 95.94 92 ALA A N 1
ATOM 713 C CA . ALA A 1 92 ? 14.774 16.963 0.172 1.00 95.94 92 ALA A CA 1
ATOM 714 C C . ALA A 1 92 ? 13.574 16.043 0.463 1.00 95.94 92 ALA A C 1
ATOM 716 O O . ALA A 1 92 ? 13.380 15.045 -0.231 1.00 95.94 92 ALA A O 1
ATOM 717 N N . THR A 1 93 ? 12.725 16.392 1.432 1.00 96.62 93 THR A N 1
ATOM 718 C CA . THR A 1 93 ? 11.535 15.597 1.777 1.00 96.62 93 THR A CA 1
ATOM 719 C C . THR A 1 93 ? 10.497 15.595 0.649 1.00 96.62 93 THR A C 1
ATOM 721 O O . THR A 1 93 ? 9.811 14.594 0.448 1.00 96.62 93 THR A O 1
ATOM 724 N N . VAL A 1 94 ? 10.411 16.675 -0.140 1.00 98.31 94 VAL A N 1
ATOM 725 C CA . VAL A 1 94 ? 9.568 16.716 -1.346 1.00 98.31 94 VAL A CA 1
ATOM 726 C C . VAL A 1 94 ? 10.112 15.766 -2.411 1.00 98.31 94 VAL A C 1
ATOM 728 O O . VAL A 1 94 ? 9.338 15.025 -3.020 1.00 98.31 94 VAL A O 1
ATOM 731 N N . ARG A 1 95 ? 11.439 15.720 -2.589 1.00 97.81 95 ARG A N 1
ATOM 732 C CA . ARG A 1 95 ? 12.081 14.785 -3.525 1.00 97.81 95 ARG A CA 1
ATOM 733 C C . ARG A 1 95 ? 11.823 13.333 -3.123 1.00 97.81 95 ARG A C 1
ATOM 735 O O . ARG A 1 95 ? 11.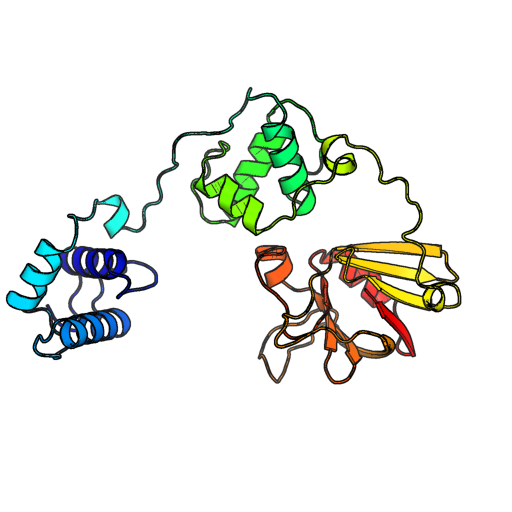444 12.530 -3.972 1.00 97.81 95 ARG A O 1
ATOM 742 N N . ASP A 1 96 ? 11.968 13.007 -1.835 1.00 97.75 96 ASP A N 1
ATOM 743 C CA . ASP A 1 96 ? 11.665 11.672 -1.299 1.00 97.75 96 ASP A CA 1
ATOM 744 C C . ASP A 1 96 ? 10.192 11.296 -1.530 1.00 97.75 96 ASP A C 1
ATOM 746 O O . ASP A 1 96 ? 9.912 10.229 -2.080 1.00 97.75 96 ASP A O 1
ATOM 750 N N . LEU A 1 97 ? 9.252 12.197 -1.220 1.00 98.38 97 LEU A N 1
ATOM 751 C CA . LEU A 1 97 ? 7.825 12.006 -1.492 1.00 98.38 97 LEU A CA 1
ATOM 752 C C . LEU A 1 97 ? 7.563 11.688 -2.972 1.00 98.38 97 LEU A C 1
ATOM 754 O O . LEU A 1 97 ? 6.912 10.690 -3.287 1.00 98.38 97 LEU A O 1
ATOM 758 N N . GLN A 1 98 ? 8.048 12.533 -3.881 1.00 98.31 98 GLN A N 1
ATOM 759 C CA . GLN A 1 98 ? 7.811 12.384 -5.316 1.00 98.31 98 GLN A CA 1
ATOM 760 C C . GLN A 1 98 ? 8.459 11.115 -5.872 1.00 98.31 98 GLN A C 1
ATOM 762 O O . GLN A 1 98 ? 7.823 10.393 -6.642 1.00 98.31 98 GLN A O 1
ATOM 767 N N . ALA A 1 99 ? 9.688 10.799 -5.455 1.00 96.19 99 ALA A N 1
ATOM 768 C CA . ALA A 1 99 ? 10.378 9.581 -5.863 1.00 96.19 99 ALA A CA 1
ATOM 769 C C . ALA A 1 99 ? 9.624 8.329 -5.394 1.00 96.19 99 ALA A C 1
ATOM 771 O O . ALA A 1 99 ? 9.436 7.390 -6.168 1.00 96.19 99 ALA A O 1
ATOM 772 N N . ARG A 1 100 ? 9.099 8.328 -4.164 1.00 97.38 100 ARG A N 1
ATOM 773 C CA . ARG A 1 100 ? 8.255 7.240 -3.651 1.00 97.38 100 ARG A CA 1
ATOM 774 C C . ARG A 1 100 ? 6.936 7.122 -4.404 1.00 97.38 100 ARG A C 1
ATOM 776 O O . ARG A 1 100 ? 6.568 6.020 -4.803 1.00 97.38 100 ARG A O 1
ATOM 783 N N . LEU A 1 101 ? 6.234 8.230 -4.650 1.00 96.12 101 LEU A N 1
ATOM 784 C CA . LEU A 1 101 ? 5.010 8.222 -5.461 1.00 96.12 101 LEU A CA 1
ATOM 785 C C . LEU A 1 101 ? 5.287 7.678 -6.868 1.00 96.12 101 LEU A C 1
ATOM 787 O O . LEU A 1 101 ? 4.507 6.872 -7.378 1.00 96.12 101 LEU A O 1
ATOM 791 N N . LYS A 1 102 ? 6.431 8.036 -7.460 1.00 93.19 102 LYS A N 1
ATOM 792 C CA . LYS A 1 102 ? 6.889 7.521 -8.755 1.00 93.19 102 LYS A CA 1
ATOM 793 C C . LYS A 1 102 ? 7.197 6.030 -8.709 1.00 93.19 102 LYS A C 1
ATOM 795 O O . LYS A 1 102 ? 6.732 5.297 -9.579 1.00 93.19 102 LYS A O 1
ATOM 800 N N . GLN A 1 103 ? 7.872 5.548 -7.661 1.00 87.81 103 GLN A N 1
ATOM 801 C CA . GLN A 1 103 ? 8.140 4.120 -7.476 1.00 87.81 103 GLN A CA 1
ATOM 802 C C . GLN A 1 103 ? 6.861 3.289 -7.517 1.00 87.81 103 GLN A C 1
ATOM 804 O O . GLN A 1 103 ? 6.917 2.166 -8.008 1.00 87.81 103 GLN A O 1
ATOM 809 N N . ILE A 1 104 ? 5.735 3.789 -6.996 1.00 86.94 104 ILE A N 1
ATOM 810 C CA . ILE A 1 104 ? 4.439 3.089 -6.986 1.00 86.94 104 ILE A CA 1
ATOM 811 C C . ILE A 1 104 ? 3.465 3.557 -8.080 1.00 86.94 104 ILE A C 1
ATOM 813 O O . ILE A 1 104 ? 2.294 3.190 -8.030 1.00 86.94 104 ILE A O 1
ATOM 817 N N . GLY A 1 105 ? 3.946 4.305 -9.078 1.00 84.88 105 GLY A N 1
ATOM 818 C CA . GLY A 1 105 ? 3.187 4.663 -10.281 1.00 84.88 105 GLY A CA 1
ATOM 819 C C . GLY A 1 105 ? 2.150 5.774 -10.100 1.00 84.88 105 GLY A C 1
ATOM 820 O O . GLY A 1 105 ? 1.310 5.956 -10.972 1.00 84.88 105 GLY A O 1
ATOM 821 N N . TRP A 1 106 ? 2.196 6.520 -8.994 1.00 89.81 106 TRP A N 1
ATOM 822 C CA . TRP A 1 106 ? 1.274 7.633 -8.720 1.00 89.81 106 TRP A CA 1
ATOM 823 C C . TRP A 1 106 ? 1.809 8.985 -9.194 1.00 89.81 106 TRP A C 1
ATOM 825 O O . TRP A 1 106 ? 1.076 9.966 -9.188 1.00 89.81 106 TRP A O 1
ATOM 835 N N . PHE A 1 107 ? 3.076 9.052 -9.611 1.00 92.31 107 PHE A N 1
ATOM 836 C CA . PHE A 1 107 ? 3.703 10.270 -10.117 1.00 92.31 107 PHE A CA 1
ATOM 837 C C . PHE A 1 107 ? 4.552 9.966 -11.355 1.00 92.31 107 PHE A C 1
ATOM 839 O O . PHE A 1 107 ? 5.444 9.123 -11.307 1.00 92.31 107 PHE A O 1
ATOM 846 N N . SER A 1 108 ? 4.282 10.648 -12.469 1.00 85.81 108 SER A N 1
ATOM 847 C CA . SER A 1 108 ? 4.976 10.447 -13.753 1.00 85.81 108 SER A CA 1
ATOM 848 C C . SER A 1 108 ? 6.007 11.537 -14.074 1.00 85.81 108 SER A C 1
ATOM 850 O O . SER A 1 108 ? 6.858 11.341 -14.942 1.00 85.81 108 SER A O 1
ATOM 852 N N . GLY A 1 109 ? 5.973 12.666 -13.359 1.00 86.69 109 GLY A N 1
ATOM 853 C CA . GLY A 1 109 ? 6.864 13.806 -13.576 1.00 86.69 109 GLY A CA 1
ATOM 854 C C . GLY A 1 109 ? 8.321 13.561 -13.165 1.00 86.69 109 GLY A C 1
ATOM 855 O O . GLY A 1 109 ? 8.692 12.504 -12.639 1.00 86.69 109 GLY A O 1
ATOM 856 N N . LYS A 1 110 ? 9.172 14.566 -13.408 1.00 92.25 110 LYS A N 1
ATOM 857 C CA . LYS A 1 110 ? 10.514 14.635 -12.811 1.00 92.25 110 LYS A CA 1
ATOM 858 C C . LYS A 1 110 ? 10.392 14.896 -11.307 1.00 92.25 110 LYS A C 1
ATOM 860 O O . LYS A 1 110 ? 9.518 15.647 -10.888 1.00 92.25 110 LYS A O 1
ATOM 865 N N . VAL A 1 111 ? 11.267 14.281 -10.520 1.00 94.81 111 VAL A N 1
ATOM 866 C CA . VAL A 1 111 ? 11.463 14.573 -9.100 1.00 94.81 111 VAL A CA 1
ATOM 867 C C . VAL A 1 111 ? 12.121 15.947 -8.982 1.00 94.81 111 VAL A C 1
ATOM 869 O O . VAL A 1 111 ? 13.239 16.153 -9.439 1.00 94.81 111 VAL A O 1
ATOM 872 N N . THR A 1 112 ? 11.419 16.907 -8.414 1.00 94.56 112 THR A N 1
ATOM 873 C CA . THR A 1 112 ? 11.861 18.283 -8.208 1.00 94.56 112 THR A CA 1
ATOM 874 C C . THR A 1 112 ? 11.952 18.585 -6.722 1.00 94.56 112 THR A C 1
ATOM 876 O O . THR A 1 112 ? 11.425 17.866 -5.878 1.00 94.56 112 THR A O 1
ATOM 879 N N . GLU A 1 113 ? 12.580 19.702 -6.384 1.00 95.44 113 GLU A N 1
ATOM 880 C CA . GLU A 1 113 ? 12.611 20.161 -4.994 1.00 95.44 113 GLU A CA 1
ATOM 881 C C . GLU A 1 113 ? 11.289 20.779 -4.549 1.00 95.44 113 GLU A C 1
ATOM 883 O O . GLU A 1 113 ? 11.072 20.908 -3.354 1.00 95.44 113 GLU A O 1
ATOM 888 N N . THR A 1 114 ? 10.402 21.137 -5.481 1.00 97.69 114 THR A N 1
ATOM 889 C CA . THR A 1 114 ? 9.155 21.861 -5.197 1.00 97.69 114 THR A CA 1
ATOM 890 C C . THR A 1 114 ? 7.926 20.963 -5.255 1.00 97.69 114 THR A C 1
ATOM 892 O O . THR A 1 114 ? 7.744 20.191 -6.199 1.00 97.69 114 THR A O 1
ATOM 895 N N . TYR A 1 115 ? 7.046 21.114 -4.266 1.00 98.19 115 TYR A N 1
ATOM 896 C CA . TYR A 1 115 ? 5.733 20.488 -4.226 1.00 98.19 115 TYR A CA 1
ATOM 897 C C . TYR A 1 115 ? 4.748 21.354 -5.018 1.00 98.19 115 TYR A C 1
ATOM 899 O O . TYR A 1 115 ? 4.180 22.315 -4.497 1.00 98.19 11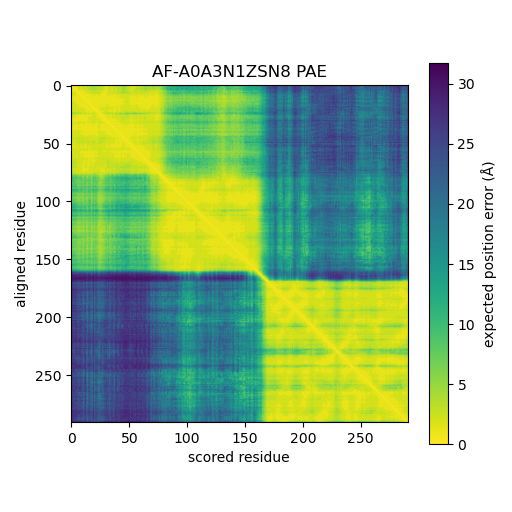5 TYR A O 1
ATOM 907 N N . GLY A 1 116 ? 4.567 21.024 -6.297 1.00 97.25 116 GLY A N 1
ATOM 908 C CA . GLY A 1 116 ? 3.636 21.716 -7.195 1.00 97.25 116 GLY A CA 1
ATOM 909 C C . GLY A 1 116 ? 2.299 20.986 -7.405 1.00 97.25 116 GLY A C 1
ATOM 910 O O . GLY A 1 116 ? 2.087 19.901 -6.850 1.00 97.25 116 GLY A O 1
ATOM 911 N N . PRO A 1 117 ? 1.428 21.512 -8.288 1.00 97.19 117 PRO A N 1
ATOM 912 C CA . PRO A 1 117 ? 0.094 20.955 -8.550 1.00 97.19 117 PRO A CA 1
ATOM 913 C C . PRO A 1 117 ? 0.099 19.485 -8.997 1.00 97.19 117 PRO A C 1
ATOM 915 O O . PRO A 1 117 ? -0.782 18.708 -8.632 1.00 97.19 117 PRO A O 1
ATOM 918 N N . SER A 1 118 ? 1.122 19.060 -9.747 1.00 95.75 118 SER A N 1
ATOM 919 C CA . SER A 1 118 ? 1.286 17.658 -10.158 1.00 95.75 118 SER A CA 1
ATOM 920 C C . SER A 1 118 ? 1.563 16.726 -8.972 1.00 95.75 118 SER A C 1
ATOM 922 O O . SER A 1 118 ? 1.076 15.596 -8.947 1.00 95.75 118 SER A O 1
ATOM 924 N N . THR A 1 119 ? 2.303 17.204 -7.965 1.00 98.06 119 THR A N 1
ATOM 925 C CA . THR A 1 119 ? 2.565 16.457 -6.724 1.00 98.06 119 THR A CA 1
ATOM 926 C C . THR A 1 119 ? 1.307 16.397 -5.871 1.00 98.06 119 THR A C 1
ATOM 928 O O . THR A 1 119 ? 0.938 15.320 -5.409 1.00 98.06 119 THR A O 1
ATOM 931 N N . ALA A 1 120 ? 0.592 17.517 -5.736 1.00 98.19 120 ALA A N 1
ATOM 932 C CA . ALA A 1 120 ? -0.677 17.568 -5.016 1.00 98.19 120 ALA A CA 1
ATOM 933 C C . ALA A 1 120 ? -1.711 16.614 -5.612 1.00 98.19 120 ALA A C 1
ATOM 935 O O . ALA A 1 120 ? -2.359 15.867 -4.881 1.00 98.19 120 ALA A O 1
ATOM 936 N N . LYS A 1 121 ? -1.826 16.583 -6.946 1.00 97.69 121 LYS A N 1
ATOM 937 C CA . LYS A 1 121 ? -2.682 15.627 -7.649 1.00 97.69 121 LYS A CA 1
ATOM 938 C C . LYS A 1 121 ? -2.284 14.180 -7.347 1.00 97.69 121 LYS A C 1
ATOM 940 O O . LYS A 1 121 ? -3.144 13.398 -6.954 1.00 97.69 121 LYS A O 1
ATOM 945 N N . ALA A 1 122 ? -1.000 13.840 -7.467 1.00 97.25 122 ALA A N 1
ATOM 946 C CA . ALA A 1 122 ? -0.504 12.499 -7.153 1.00 97.25 122 ALA A CA 1
ATOM 947 C C . ALA A 1 122 ? -0.815 12.084 -5.704 1.00 97.25 122 ALA A C 1
ATOM 949 O O . ALA A 1 122 ? -1.213 10.946 -5.451 1.00 97.25 122 ALA A O 1
ATOM 950 N N . VAL A 1 123 ? -0.688 13.016 -4.754 1.00 98.31 123 VAL A N 1
ATOM 951 C CA . VAL A 1 123 ? -1.041 12.787 -3.349 1.00 98.31 123 VAL A CA 1
ATOM 952 C C . VAL A 1 123 ? -2.546 12.616 -3.170 1.00 98.31 123 VAL A C 1
ATOM 954 O O . VAL A 1 123 ? -2.941 11.671 -2.496 1.00 98.31 123 VAL A O 1
ATOM 957 N N . LYS A 1 124 ? -3.399 13.431 -3.805 1.00 98.19 124 LYS A N 1
ATOM 958 C CA . LYS A 1 124 ? -4.865 13.261 -3.754 1.00 98.19 124 LYS A CA 1
ATOM 959 C C . LYS A 1 124 ? -5.299 11.906 -4.309 1.00 98.19 124 LYS A C 1
ATOM 961 O O . LYS A 1 124 ? -6.106 11.214 -3.686 1.00 98.19 124 LYS A O 1
ATOM 966 N N . ASP A 1 125 ? -4.741 11.502 -5.445 1.00 94.19 125 ASP A N 1
ATOM 967 C CA . ASP A 1 125 ? -5.050 10.220 -6.083 1.00 94.19 125 ASP A CA 1
ATOM 968 C C . ASP A 1 125 ? -4.602 9.049 -5.188 1.00 94.19 125 ASP A C 1
ATOM 970 O O . ASP A 1 125 ? -5.362 8.104 -4.946 1.00 94.19 125 ASP A O 1
ATOM 974 N N . PHE A 1 126 ? -3.404 9.150 -4.600 1.00 96.19 126 PHE A N 1
ATOM 975 C CA . PHE A 1 126 ? -2.924 8.199 -3.601 1.00 96.19 126 PHE A CA 1
ATOM 976 C C . PHE A 1 126 ? -3.849 8.153 -2.377 1.00 96.19 126 PHE A C 1
ATOM 978 O O . PHE A 1 126 ? -4.289 7.073 -1.988 1.00 96.19 126 PHE A O 1
ATOM 985 N N . GLN A 1 127 ? -4.194 9.300 -1.790 1.00 97.62 127 GLN A N 1
ATOM 986 C CA . GLN A 1 127 ? -5.057 9.395 -0.612 1.00 97.62 127 GLN A CA 1
ATOM 987 C C . GLN A 1 127 ? -6.426 8.760 -0.859 1.00 97.62 127 GLN A C 1
ATOM 989 O O . GLN A 1 127 ? -6.869 7.910 -0.081 1.00 97.62 127 GLN A O 1
ATOM 994 N N . THR A 1 128 ? -7.028 9.082 -2.005 1.00 94.56 128 THR A N 1
ATOM 995 C CA . THR A 1 128 ? -8.291 8.504 -2.475 1.00 94.56 128 THR A CA 1
ATOM 996 C C . THR A 1 128 ? -8.196 6.985 -2.515 1.00 94.56 128 THR A C 1
ATOM 998 O O . THR A 1 128 ? -9.013 6.283 -1.917 1.00 94.56 128 THR A O 1
ATOM 1001 N N . LYS A 1 129 ? -7.143 6.448 -3.145 1.00 91.69 129 LYS A N 1
ATOM 1002 C CA . LYS A 1 129 ? -6.955 4.998 -3.246 1.00 91.69 129 LYS A CA 1
ATOM 1003 C C . LYS A 1 129 ? -6.710 4.329 -1.893 1.00 91.69 129 LYS A C 1
ATOM 1005 O O . LYS A 1 129 ? -7.006 3.143 -1.741 1.00 91.69 129 LYS A O 1
ATOM 1010 N N . ARG A 1 130 ? -6.139 5.044 -0.921 1.00 92.56 130 ARG A N 1
ATOM 1011 C CA . ARG A 1 130 ? -5.851 4.520 0.425 1.00 92.56 130 ARG A CA 1
ATOM 1012 C C . ARG A 1 130 ? -6.977 4.721 1.429 1.00 92.56 130 ARG A C 1
ATOM 1014 O O . ARG A 1 130 ? -6.835 4.229 2.544 1.00 92.56 130 ARG A O 1
ATOM 1021 N N . GLY A 1 131 ? -8.074 5.376 1.050 1.00 90.38 131 GLY A N 1
ATOM 1022 C CA . GLY A 1 131 ? -9.168 5.667 1.978 1.00 90.38 131 GLY A CA 1
ATOM 1023 C C . GLY A 1 131 ? -8.713 6.538 3.152 1.00 90.38 131 GLY A C 1
ATOM 1024 O O . GLY A 1 131 ? -9.213 6.391 4.264 1.00 90.38 131 GLY A O 1
ATOM 1025 N N . ILE A 1 132 ? -7.725 7.399 2.913 1.00 94.00 132 ILE A N 1
ATOM 1026 C CA . ILE A 1 132 ? -7.275 8.422 3.857 1.00 94.00 132 ILE A CA 1
ATOM 1027 C C . ILE A 1 132 ? -7.833 9.780 3.405 1.00 94.00 132 ILE A C 1
ATOM 1029 O O . ILE A 1 132 ? -8.179 9.923 2.230 1.00 94.00 132 ILE A O 1
ATOM 1033 N N . PRO A 1 133 ? -7.958 10.767 4.310 1.00 95.12 133 PRO A N 1
ATOM 1034 C CA . PRO A 1 133 ? -8.513 12.075 3.967 1.00 95.12 133 PRO A CA 1
ATOM 1035 C C . PRO A 1 133 ? -7.818 12.691 2.749 1.00 95.12 133 PRO A C 1
ATOM 1037 O O . PRO A 1 133 ? -6.593 12.775 2.713 1.00 95.12 133 PRO A O 1
ATOM 1040 N N . VAL A 1 134 ? -8.605 13.094 1.748 1.00 97.44 134 VAL A N 1
ATOM 1041 C CA . VAL A 1 134 ? -8.107 13.588 0.455 1.00 97.44 134 VAL A CA 1
ATOM 1042 C C . VAL A 1 134 ? -7.900 15.098 0.531 1.00 97.44 134 VAL A C 1
ATOM 1044 O O . VAL A 1 134 ? -8.727 15.879 0.069 1.00 97.44 134 VAL A O 1
ATOM 1047 N N . THR A 1 135 ? -6.812 15.519 1.167 1.00 97.69 135 THR A N 1
ATOM 1048 C CA . THR A 1 135 ? -6.456 16.941 1.305 1.00 97.69 135 THR A CA 1
ATOM 1049 C C . THR A 1 135 ? -5.531 17.413 0.186 1.00 97.69 135 THR A C 1
ATOM 1051 O O . THR A 1 135 ? -5.531 18.587 -0.170 1.00 97.69 135 THR A O 1
ATOM 1054 N N . GLY A 1 136 ? -4.746 16.504 -0.398 1.00 97.50 136 GLY A N 1
ATOM 1055 C CA . GLY A 1 136 ? -3.593 16.857 -1.228 1.00 97.50 136 GLY A CA 1
ATOM 1056 C C . GLY A 1 136 ? -2.398 17.375 -0.432 1.00 97.50 136 GLY A C 1
ATOM 1057 O O . GLY A 1 136 ? -1.395 17.735 -1.038 1.00 97.50 136 GLY A O 1
ATOM 1058 N N . GLU A 1 137 ? -2.491 17.380 0.896 1.00 98.50 137 GLU A N 1
ATOM 1059 C CA . GLU A 1 137 ? -1.399 17.629 1.832 1.00 98.50 137 GLU A CA 1
ATOM 1060 C C . GLU A 1 137 ? -0.938 16.296 2.420 1.00 98.50 137 GLU A C 1
ATOM 1062 O O . GLU A 1 137 ? -1.741 15.394 2.654 1.00 98.50 137 GLU A O 1
ATOM 1067 N N . VAL A 1 138 ? 0.352 16.158 2.688 1.00 98.31 138 VAL A N 1
ATOM 1068 C CA . VAL A 1 138 ? 0.920 14.939 3.258 1.00 98.31 138 VAL A CA 1
ATOM 1069 C C . VAL A 1 138 ? 0.994 15.092 4.767 1.00 98.31 138 VAL A C 1
ATOM 1071 O O . VAL A 1 138 ? 1.869 15.782 5.279 1.00 98.31 138 VAL A O 1
ATOM 1074 N N . ASP A 1 139 ? 0.094 14.425 5.483 1.00 98.06 139 ASP A N 1
ATOM 1075 C CA . ASP A 1 139 ? 0.214 14.215 6.926 1.00 98.06 139 ASP A CA 1
ATOM 1076 C C . ASP A 1 139 ? 1.054 12.961 7.242 1.00 98.06 139 ASP A C 1
ATOM 1078 O O . ASP A 1 139 ? 1.418 12.175 6.357 1.00 98.06 139 ASP A O 1
ATOM 1082 N N . GLN A 1 140 ? 1.349 12.748 8.526 1.00 96.69 140 GLN A N 1
ATOM 1083 C CA . GLN A 1 140 ? 2.134 11.596 8.983 1.00 96.69 140 GLN A CA 1
ATOM 1084 C C . GLN A 1 140 ? 1.532 10.257 8.520 1.00 96.69 140 GLN A C 1
ATOM 1086 O O . GLN A 1 140 ? 2.257 9.382 8.052 1.00 96.69 140 GLN A O 1
ATOM 1091 N N . ARG A 1 141 ? 0.197 10.116 8.556 1.00 95.62 141 ARG A N 1
ATOM 1092 C CA . ARG A 1 141 ? -0.513 8.907 8.101 1.00 95.62 141 ARG A CA 1
ATOM 1093 C C . ARG A 1 141 ? -0.278 8.649 6.615 1.00 95.62 141 ARG A C 1
ATOM 1095 O O . ARG A 1 141 ? -0.000 7.515 6.221 1.00 95.62 141 ARG A O 1
ATOM 1102 N N . THR A 1 142 ? -0.412 9.686 5.794 1.00 97.62 142 THR A N 1
ATOM 1103 C CA . THR A 1 142 ? -0.178 9.623 4.349 1.00 97.62 142 THR A CA 1
ATOM 1104 C C . THR A 1 142 ? 1.258 9.193 4.077 1.00 97.62 142 THR A C 1
ATOM 1106 O O . THR A 1 142 ? 1.490 8.282 3.278 1.00 97.62 142 THR A O 1
ATOM 1109 N N . PHE A 1 143 ? 2.219 9.789 4.786 1.00 97.50 143 PHE A N 1
ATOM 1110 C CA . PHE A 1 143 ? 3.630 9.527 4.547 1.00 97.50 143 PHE A CA 1
ATOM 1111 C C . PHE A 1 143 ? 4.074 8.144 5.024 1.00 97.50 143 PHE A C 1
ATOM 1113 O O . PHE A 1 143 ? 4.759 7.434 4.291 1.00 97.50 143 PHE A O 1
ATOM 1120 N N . ASP A 1 144 ? 3.632 7.700 6.200 1.00 96.06 144 ASP A N 1
ATOM 1121 C CA . ASP A 1 144 ? 3.911 6.349 6.692 1.00 96.06 144 ASP A CA 1
ATOM 1122 C C . ASP A 1 144 ? 3.290 5.287 5.794 1.00 96.06 144 ASP A C 1
ATOM 1124 O O . ASP A 1 144 ? 3.937 4.285 5.475 1.00 96.06 144 ASP A O 1
ATOM 1128 N N . ARG A 1 145 ? 2.071 5.533 5.296 1.00 93.81 145 ARG A N 1
ATOM 1129 C CA . ARG A 1 145 ? 1.449 4.626 4.334 1.00 93.81 145 ARG A CA 1
ATOM 1130 C C . ARG A 1 145 ? 2.264 4.535 3.048 1.00 93.81 145 ARG A C 1
ATOM 1132 O O . ARG A 1 145 ? 2.423 3.435 2.525 1.00 93.81 145 ARG A O 1
ATOM 1139 N N . LEU A 1 146 ? 2.781 5.653 2.544 1.00 95.94 146 LEU A N 1
ATOM 1140 C CA . LEU A 1 146 ? 3.622 5.673 1.350 1.00 95.94 146 LEU A CA 1
ATOM 1141 C C . LEU A 1 146 ? 4.967 4.969 1.583 1.00 95.94 146 LEU A C 1
ATOM 1143 O O . LEU A 1 146 ? 5.366 4.138 0.765 1.00 95.94 146 LEU A O 1
ATOM 1147 N N . LYS A 1 147 ? 5.642 5.250 2.703 1.00 94.88 147 LYS A N 1
ATOM 1148 C CA . LYS A 1 147 ? 6.911 4.608 3.080 1.00 94.88 147 LYS A CA 1
ATOM 1149 C C . LYS A 1 147 ? 6.761 3.101 3.222 1.00 94.88 147 LYS A C 1
ATOM 1151 O O . LYS A 1 147 ? 7.575 2.379 2.673 1.00 94.88 147 LYS A O 1
ATOM 1156 N N . ALA A 1 148 ? 5.698 2.617 3.864 1.00 90.81 148 ALA A N 1
ATOM 1157 C CA . ALA A 1 148 ? 5.460 1.179 3.98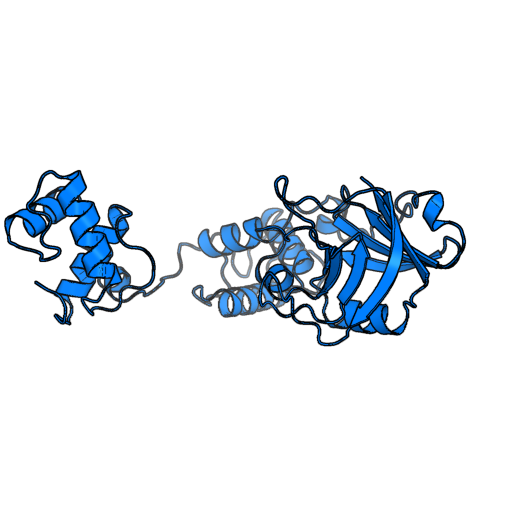2 1.00 90.81 148 ALA A CA 1
ATOM 1158 C C . ALA A 1 148 ? 5.347 0.502 2.604 1.00 90.81 148 ALA A C 1
ATOM 1160 O O . ALA A 1 148 ? 5.755 -0.638 2.423 1.00 90.81 148 ALA A O 1
ATOM 1161 N N . MET A 1 149 ? 4.809 1.211 1.611 1.00 90.31 149 MET A N 1
ATOM 1162 C CA . MET A 1 149 ? 4.599 0.696 0.260 1.00 90.31 149 MET A CA 1
ATOM 1163 C C . MET A 1 149 ? 5.814 0.812 -0.670 1.00 90.31 149 MET A C 1
ATOM 1165 O O . MET A 1 149 ? 5.782 0.281 -1.784 1.00 90.31 149 MET A O 1
ATOM 1169 N N . THR A 1 150 ? 6.860 1.519 -0.258 1.00 88.94 150 THR A N 1
ATOM 1170 C CA . THR A 1 150 ? 7.999 1.891 -1.106 1.00 88.94 150 THR A CA 1
ATOM 1171 C C . THR A 1 150 ? 9.304 1.470 -0.450 1.00 88.94 150 THR A C 1
ATOM 1173 O O . THR A 1 150 ? 9.376 1.281 0.760 1.00 88.94 150 THR A O 1
ATOM 1176 N N . ARG A 1 151 ? 10.362 1.325 -1.246 1.00 90.25 151 ARG A N 1
ATOM 1177 C CA . ARG A 1 151 ? 11.714 1.251 -0.682 1.00 90.25 151 ARG A CA 1
ATOM 1178 C C . ARG A 1 151 ? 12.251 2.666 -0.507 1.00 90.25 151 ARG A C 1
ATOM 1180 O O . ARG A 1 151 ? 11.677 3.615 -1.041 1.00 90.25 151 ARG A O 1
ATOM 1187 N N . GLN A 1 152 ? 13.345 2.826 0.232 1.00 87.62 152 GLN A N 1
ATOM 1188 C CA . GLN A 1 152 ? 14.042 4.109 0.205 1.00 87.62 152 GLN A CA 1
ATOM 1189 C C . GLN A 1 152 ? 14.457 4.444 -1.245 1.00 87.62 152 GLN A C 1
ATOM 1191 O O . GLN A 1 152 ? 14.966 3.555 -1.942 1.00 87.62 152 GLN A O 1
ATOM 1196 N N . PRO A 1 153 ? 14.164 5.665 -1.735 1.00 89.00 153 PRO A N 1
ATOM 1197 C CA . PRO A 1 153 ? 14.642 6.125 -3.031 1.00 89.00 153 PRO A CA 1
ATOM 1198 C C . PRO A 1 153 ? 16.167 6.127 -3.113 1.00 89.00 153 PRO A C 1
ATOM 1200 O O . PRO A 1 153 ? 16.836 6.486 -2.146 1.00 89.00 153 PRO A O 1
ATOM 1203 N N . THR A 1 154 ? 16.716 5.740 -4.263 1.00 85.69 154 THR A N 1
ATOM 1204 C CA . THR A 1 154 ? 18.166 5.834 -4.496 1.00 85.69 154 THR A CA 1
ATOM 1205 C C . THR A 1 154 ? 18.585 7.262 -4.842 1.00 85.69 154 THR A C 1
ATOM 1207 O O . THR A 1 154 ? 17.749 8.113 -5.160 1.00 85.69 154 THR A O 1
ATOM 1210 N N . HIS A 1 155 ? 19.894 7.525 -4.829 1.00 83.25 155 HIS A N 1
ATOM 1211 C CA . HIS A 1 155 ? 20.434 8.808 -5.271 1.00 83.25 155 HIS A CA 1
ATOM 1212 C C . HIS A 1 155 ? 20.000 9.136 -6.709 1.00 83.25 155 HIS A C 1
ATOM 1214 O O . HIS A 1 155 ? 19.629 10.271 -6.994 1.00 83.25 155 HIS A O 1
ATOM 1220 N N . GLU A 1 156 ? 19.968 8.154 -7.608 1.00 83.88 156 GLU A N 1
ATOM 1221 C CA . GLU A 1 156 ? 19.549 8.348 -8.997 1.00 83.88 156 GLU A CA 1
ATOM 1222 C C . GLU A 1 156 ? 18.070 8.736 -9.094 1.00 83.88 156 GLU A C 1
ATOM 1224 O O . GLU A 1 156 ? 17.724 9.707 -9.771 1.00 83.88 156 GLU A O 1
ATOM 1229 N N . GLU A 1 157 ? 17.200 8.029 -8.363 1.00 88.44 157 GLU A N 1
ATOM 1230 C CA . GLU A 1 157 ? 15.759 8.304 -8.328 1.00 88.44 157 GLU A CA 1
ATOM 1231 C C . GLU A 1 157 ? 15.464 9.706 -7.781 1.00 88.44 157 GLU A C 1
ATOM 1233 O O . GLU A 1 157 ? 14.622 10.415 -8.334 1.00 88.44 157 GLU A O 1
ATOM 1238 N N . LEU A 1 158 ? 16.187 10.135 -6.741 1.00 90.12 158 LEU A N 1
ATOM 1239 C CA . LEU A 1 158 ? 16.058 11.477 -6.164 1.00 90.12 158 LEU A CA 1
ATOM 1240 C C . LEU A 1 158 ? 16.546 12.581 -7.113 1.00 90.12 158 LEU A C 1
ATOM 1242 O O . LEU A 1 158 ? 16.075 13.718 -7.026 1.00 90.12 158 LEU A O 1
ATOM 1246 N N . ASN A 1 159 ? 17.479 12.269 -8.017 1.00 87.25 159 ASN A N 1
ATOM 1247 C CA . ASN A 1 159 ? 18.132 13.231 -8.909 1.00 87.25 159 ASN A CA 1
ATOM 1248 C C . ASN A 1 159 ? 17.677 13.157 -10.374 1.00 87.25 159 ASN A C 1
ATOM 1250 O O . ASN A 1 159 ? 18.236 13.853 -11.216 1.00 87.25 159 ASN A O 1
ATOM 1254 N N . ASN A 1 160 ? 16.640 12.370 -10.693 1.00 84.06 160 ASN A N 1
ATOM 1255 C CA . ASN A 1 160 ? 16.230 12.063 -12.075 1.00 84.06 160 ASN A CA 1
ATOM 1256 C C . ASN A 1 160 ? 17.374 11.573 -12.959 1.00 84.06 160 ASN A C 1
ATOM 1258 O O . ASN A 1 160 ? 17.318 11.718 -14.184 1.00 84.06 160 ASN A O 1
ATOM 1262 N N . LEU A 1 161 ? 18.413 11.011 -12.353 1.00 75.44 161 LEU A N 1
ATOM 1263 C CA . LEU A 1 161 ? 19.444 10.372 -13.130 1.00 75.44 161 LEU A CA 1
ATOM 1264 C C . LEU A 1 161 ? 18.791 9.122 -13.693 1.00 75.44 161 LEU A C 1
ATOM 1266 O O . LEU A 1 161 ? 18.159 8.346 -12.968 1.00 75.44 161 LEU A O 1
ATOM 1270 N N . GLN A 1 162 ? 18.908 8.941 -15.005 1.00 56.91 162 GLN A N 1
ATOM 1271 C CA . GLN A 1 162 ? 18.734 7.598 -15.520 1.00 56.91 162 GLN A CA 1
ATOM 1272 C C . GLN A 1 162 ? 19.725 6.740 -14.736 1.00 56.91 162 GLN A C 1
ATOM 1274 O O . GLN A 1 162 ? 20.869 7.180 -14.557 1.00 56.91 162 GLN A O 1
ATOM 1279 N N . PRO A 1 163 ? 19.313 5.564 -14.231 1.00 51.84 163 PRO A N 1
ATOM 1280 C CA . PRO A 1 163 ? 20.299 4.608 -13.776 1.00 51.84 163 PRO A CA 1
ATOM 1281 C C . PRO A 1 163 ? 21.337 4.552 -14.890 1.00 51.84 163 PRO A C 1
ATOM 1283 O O . PRO A 1 163 ? 20.952 4.376 -16.052 1.00 51.84 163 PRO A O 1
ATOM 1286 N N . LYS A 1 164 ? 22.626 4.736 -14.575 1.00 40.41 164 LYS A N 1
ATOM 1287 C CA . LYS A 1 164 ? 23.633 4.142 -15.445 1.00 40.41 164 LYS A CA 1
ATOM 1288 C C . LYS A 1 164 ? 23.192 2.696 -15.510 1.00 40.41 164 LYS A C 1
ATOM 1290 O O . LYS A 1 164 ? 23.231 1.989 -14.505 1.00 40.41 164 LYS A O 1
ATOM 1295 N N . VAL A 1 165 ? 22.627 2.294 -16.641 1.00 42.75 165 VAL A N 1
ATOM 1296 C CA . VAL A 1 165 ? 22.413 0.890 -16.911 1.00 42.75 165 VAL A CA 1
ATOM 1297 C C . VAL A 1 165 ? 23.818 0.377 -17.180 1.00 42.75 165 VAL A C 1
ATOM 1299 O O . VAL A 1 165 ? 24.175 0.057 -18.304 1.00 42.75 165 VAL A O 1
ATOM 1302 N N . ASP A 1 166 ? 24.623 0.272 -16.125 1.00 44.47 166 ASP A N 1
ATOM 1303 C CA . ASP A 1 166 ? 25.362 -0.953 -15.957 1.00 44.47 166 ASP A CA 1
ATOM 1304 C C . ASP A 1 166 ? 24.233 -1.974 -15.974 1.00 44.47 166 ASP A C 1
ATOM 1306 O O . ASP A 1 166 ? 23.447 -2.058 -15.023 1.00 44.47 166 ASP A O 1
ATOM 1310 N N . ALA A 1 167 ? 23.994 -2.596 -17.137 1.00 46.72 167 ALA A N 1
ATOM 1311 C CA . ALA A 1 167 ? 23.080 -3.721 -17.233 1.00 46.72 167 ALA A CA 1
ATOM 1312 C C . ALA A 1 167 ? 23.414 -4.561 -16.005 1.00 46.72 167 ALA A C 1
ATOM 1314 O O . ALA A 1 167 ? 24.590 -4.916 -15.900 1.00 46.72 167 ALA A O 1
ATOM 1315 N N . PRO A 1 168 ? 22.498 -4.716 -15.019 1.00 54.19 168 PRO A N 1
ATOM 1316 C CA . PRO A 1 168 ? 22.851 -5.331 -13.741 1.00 54.19 168 PRO A CA 1
ATOM 1317 C C . PRO A 1 168 ? 23.510 -6.623 -14.138 1.00 54.19 168 PRO A C 1
ATOM 1319 O O . PRO A 1 168 ? 22.791 -7.370 -14.796 1.00 54.19 168 PRO A O 1
ATOM 1322 N N . ARG A 1 169 ? 24.839 -6.762 -13.935 1.00 69.88 169 ARG A N 1
ATOM 1323 C CA . ARG A 1 169 ? 25.675 -7.673 -14.738 1.00 69.88 169 ARG A CA 1
ATOM 1324 C C . ARG A 1 169 ? 24.869 -8.934 -14.927 1.00 69.88 169 ARG A C 1
ATOM 1326 O O . ARG A 1 169 ? 24.654 -9.631 -13.934 1.00 69.88 169 ARG A O 1
ATOM 1333 N N . LEU A 1 170 ? 24.283 -9.089 -16.124 1.00 79.75 170 LEU A N 1
ATOM 1334 C CA . LEU A 1 170 ? 23.191 -10.043 -16.272 1.00 79.75 170 LEU A CA 1
ATOM 1335 C C . LEU A 1 170 ? 23.778 -11.366 -15.832 1.00 79.75 170 LEU A C 1
ATOM 1337 O O . LEU A 1 170 ? 24.933 -11.649 -16.181 1.00 79.75 170 LEU A O 1
ATOM 1341 N N . ASP A 1 171 ? 23.038 -12.111 -15.009 1.00 90.56 171 ASP A N 1
ATOM 1342 C CA . ASP A 1 171 ? 23.507 -13.428 -14.604 1.00 90.56 171 ASP A CA 1
ATOM 1343 C C . ASP A 1 171 ? 23.989 -14.134 -15.882 1.00 90.56 171 ASP A C 1
ATOM 1345 O O . ASP A 1 171 ? 23.263 -14.092 -16.882 1.00 90.56 171 ASP A O 1
ATOM 1349 N N . PRO A 1 172 ? 25.211 -14.699 -15.922 1.00 91.75 172 PRO A N 1
ATOM 1350 C CA . PRO A 1 172 ? 25.767 -15.259 -17.151 1.00 91.75 172 PRO A CA 1
ATOM 1351 C C . PRO A 1 172 ? 24.812 -16.229 -17.860 1.00 91.75 172 PRO A C 1
ATOM 1353 O O . PRO A 1 172 ? 24.804 -16.325 -19.085 1.00 91.75 172 PRO A O 1
ATOM 1356 N N . ARG A 1 173 ? 23.923 -16.886 -17.105 1.00 94.50 173 ARG A N 1
ATOM 1357 C CA . ARG A 1 173 ? 22.896 -17.801 -17.622 1.00 94.50 173 ARG A CA 1
ATOM 1358 C C . ARG A 1 173 ? 21.797 -17.100 -18.433 1.00 94.50 173 ARG A C 1
ATOM 1360 O O . ARG A 1 173 ? 21.088 -17.768 -19.189 1.00 94.50 173 ARG A O 1
ATOM 1367 N N . CYS A 1 174 ? 21.656 -15.784 -18.309 1.00 93.75 174 CYS A N 1
ATOM 1368 C CA . CYS A 1 174 ? 20.744 -14.927 -19.069 1.00 93.75 174 CYS A CA 1
ATOM 1369 C C . CYS A 1 174 ? 21.372 -14.364 -20.360 1.00 93.75 174 CYS A C 1
ATOM 1371 O O . CYS A 1 174 ? 20.670 -13.717 -21.132 1.00 93.75 174 CYS A O 1
ATOM 1373 N N . MET A 1 175 ? 22.668 -14.594 -20.612 1.00 90.50 175 MET A N 1
ATOM 1374 C CA . MET A 1 175 ? 23.388 -13.978 -21.740 1.00 90.50 175 MET A CA 1
ATOM 1375 C C . MET A 1 175 ? 23.141 -14.639 -23.101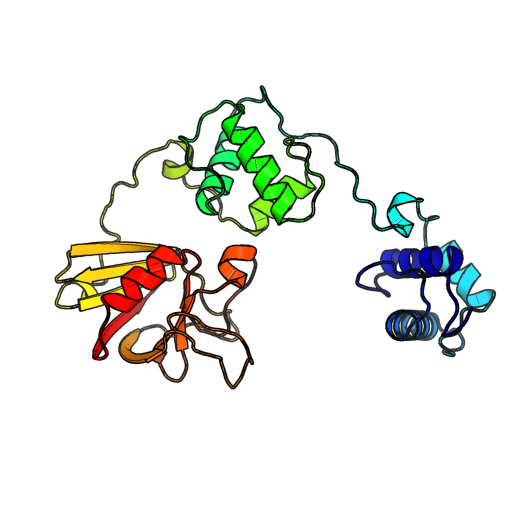 1.00 90.50 175 MET A C 1
ATOM 1377 O O . MET A 1 175 ? 23.418 -14.029 -24.126 1.00 90.50 175 MET A O 1
ATOM 1381 N N . ALA A 1 176 ? 22.617 -15.863 -23.130 1.00 90.50 176 ALA A N 1
ATOM 1382 C CA . ALA A 1 176 ? 22.333 -16.594 -24.365 1.00 90.50 176 ALA A CA 1
ATOM 1383 C C . ALA A 1 176 ? 20.888 -17.092 -24.381 1.00 90.50 176 ALA A C 1
ATOM 1385 O O . ALA A 1 176 ? 20.387 -17.561 -23.355 1.00 90.50 176 ALA A O 1
ATOM 1386 N N . GLY A 1 177 ? 20.229 -17.043 -25.535 1.00 93.94 177 GLY A N 1
ATOM 1387 C CA . GLY A 1 177 ? 18.839 -17.443 -25.687 1.00 93.94 177 GLY A CA 1
ATOM 1388 C C . GLY A 1 177 ? 17.878 -16.530 -24.928 1.00 93.94 177 GLY A C 1
ATOM 1389 O O . GLY A 1 177 ? 18.162 -15.367 -24.643 1.00 93.94 177 GLY A O 1
ATOM 1390 N N . ARG A 1 178 ? 16.712 -17.075 -24.593 1.00 97.06 178 ARG A N 1
ATOM 1391 C CA . ARG A 1 178 ? 15.585 -16.327 -24.033 1.00 97.06 178 ARG A CA 1
ATOM 1392 C C . ARG A 1 178 ? 15.439 -16.611 -22.543 1.00 97.06 178 ARG A C 1
ATOM 1394 O O . ARG A 1 178 ? 15.391 -17.778 -22.142 1.00 97.06 178 ARG A O 1
ATOM 1401 N N . ALA A 1 179 ? 15.409 -15.567 -21.716 1.00 97.50 179 ALA A N 1
ATOM 1402 C CA . ALA A 1 179 ? 15.388 -15.722 -20.266 1.00 97.50 179 ALA A CA 1
ATOM 1403 C C . ALA A 1 179 ? 14.598 -14.628 -19.536 1.00 97.50 179 ALA A C 1
ATOM 1405 O O . ALA A 1 179 ? 14.794 -13.429 -19.737 1.00 97.50 179 ALA A O 1
ATOM 1406 N N . LEU A 1 180 ? 13.776 -15.062 -18.584 1.00 97.62 180 LEU A N 1
ATOM 1407 C CA . LEU A 1 180 ? 13.299 -14.256 -17.468 1.00 97.62 180 LEU A CA 1
ATOM 1408 C C . LEU A 1 180 ? 14.402 -14.226 -16.401 1.00 97.62 180 LEU A C 1
ATOM 1410 O O . LEU A 1 180 ? 14.542 -15.160 -15.612 1.00 97.62 180 LEU A O 1
ATOM 1414 N N . CYS A 1 181 ? 15.207 -13.165 -16.404 1.00 96.38 181 CYS A N 1
ATOM 1415 C CA . CYS A 1 181 ? 16.313 -12.953 -15.475 1.00 96.38 181 CYS A CA 1
ATOM 1416 C C . CYS A 1 181 ? 15.825 -12.198 -14.231 1.00 96.38 181 CYS A C 1
ATOM 1418 O O . CYS A 1 181 ? 15.451 -11.026 -14.312 1.00 96.38 181 CYS A O 1
ATOM 1420 N N . ILE A 1 182 ? 15.779 -12.868 -13.085 1.00 96.69 182 ILE A N 1
ATOM 1421 C CA . ILE A 1 182 ? 15.099 -12.405 -11.875 1.00 96.69 182 ILE A CA 1
ATOM 1422 C C . ILE A 1 182 ? 16.118 -12.241 -10.745 1.00 96.69 182 ILE A C 1
ATOM 1424 O O . ILE A 1 182 ? 16.624 -13.223 -10.206 1.00 96.69 182 ILE A O 1
ATOM 1428 N N . SER A 1 183 ? 16.370 -10.990 -10.359 1.00 94.12 183 SER A N 1
ATOM 1429 C CA . SER A 1 183 ? 17.279 -10.627 -9.271 1.00 94.12 183 SER A CA 1
ATOM 1430 C C . SER A 1 183 ? 16.501 -10.298 -8.000 1.00 94.12 183 SER A C 1
ATOM 1432 O O . SER A 1 183 ? 15.703 -9.349 -7.958 1.00 94.12 183 SER A O 1
ATOM 1434 N N . LYS A 1 184 ? 16.770 -11.067 -6.942 1.00 90.88 184 LYS A N 1
ATOM 1435 C CA . LYS A 1 184 ? 16.193 -10.869 -5.612 1.00 90.88 184 LYS A CA 1
ATOM 1436 C C . LYS A 1 184 ? 16.785 -9.659 -4.896 1.00 90.88 184 LYS A C 1
ATOM 1438 O O . LYS A 1 184 ? 16.026 -8.941 -4.253 1.00 90.88 184 LYS A O 1
ATOM 1443 N N . SER A 1 185 ? 18.084 -9.378 -5.046 1.00 85.50 185 SER A N 1
ATOM 1444 C CA . SER A 1 185 ? 18.690 -8.159 -4.481 1.00 85.50 185 SER A CA 1
ATOM 1445 C C . SER A 1 185 ? 18.140 -6.882 -5.118 1.00 85.50 185 SER A C 1
ATOM 1447 O O . SER A 1 185 ? 17.865 -5.911 -4.416 1.00 85.50 185 SER A O 1
ATOM 1449 N N . ALA A 1 186 ? 17.909 -6.891 -6.433 1.00 85.12 186 ALA A N 1
ATOM 1450 C CA . ALA A 1 186 ? 17.414 -5.722 -7.151 1.00 85.12 186 ALA A CA 1
ATOM 1451 C C . ALA A 1 186 ? 15.882 -5.581 -7.131 1.00 85.12 186 ALA A C 1
ATOM 1453 O O . ALA A 1 186 ? 15.365 -4.548 -7.560 1.00 85.12 186 ALA A O 1
ATOM 1454 N N . ASN A 1 187 ? 15.138 -6.598 -6.675 1.00 90.62 187 ASN A N 1
ATOM 1455 C CA . ASN A 1 187 ? 13.679 -6.675 -6.824 1.00 90.62 187 ASN A CA 1
ATOM 1456 C C . ASN A 1 187 ? 13.221 -6.464 -8.275 1.00 90.62 187 ASN A C 1
ATOM 1458 O O . ASN A 1 187 ? 12.254 -5.742 -8.546 1.00 90.62 187 ASN A O 1
ATOM 1462 N N . ARG A 1 188 ? 13.936 -7.084 -9.224 1.00 91.88 188 ARG A N 1
ATOM 1463 C CA . ARG A 1 188 ? 13.673 -6.935 -10.660 1.00 91.88 188 ARG A CA 1
ATOM 1464 C C . ARG A 1 188 ? 13.523 -8.265 -11.376 1.00 91.88 188 ARG A C 1
ATOM 1466 O O . ARG A 1 188 ? 14.321 -9.174 -11.187 1.00 91.88 188 ARG A O 1
ATOM 1473 N N . LEU A 1 189 ? 12.536 -8.310 -12.264 1.00 95.06 189 LEU A N 1
ATOM 1474 C CA . LEU A 1 189 ? 12.472 -9.248 -13.375 1.00 95.06 189 LEU A CA 1
ATOM 1475 C C . LEU A 1 189 ? 12.883 -8.496 -14.634 1.00 95.06 189 LEU A C 1
ATOM 1477 O O . LEU A 1 189 ? 12.365 -7.415 -14.917 1.00 95.06 189 LEU A O 1
ATOM 1481 N N . THR A 1 190 ? 13.800 -9.079 -15.390 1.00 94.31 190 THR A N 1
ATOM 1482 C CA . THR A 1 190 ? 14.288 -8.552 -16.659 1.00 94.31 190 THR A CA 1
ATOM 1483 C C . THR A 1 190 ? 14.083 -9.607 -17.731 1.00 94.31 190 THR A C 1
ATOM 1485 O O . THR A 1 190 ? 14.571 -10.726 -17.608 1.00 94.31 190 THR A O 1
ATOM 1488 N N . TRP A 1 191 ? 13.342 -9.256 -18.775 1.00 94.88 191 TRP A N 1
ATOM 1489 C CA . TRP A 1 191 ? 13.197 -10.093 -19.957 1.00 94.88 191 TRP A CA 1
ATOM 1490 C C . TRP A 1 191 ? 14.386 -9.855 -20.879 1.00 94.88 191 TRP A C 1
ATOM 1492 O O . TRP A 1 191 ? 14.664 -8.709 -21.247 1.00 94.88 191 TRP A O 1
ATOM 1502 N N . VAL A 1 192 ? 15.105 -10.924 -21.208 1.00 93.00 192 VAL A N 1
ATOM 1503 C CA . VAL A 1 192 ? 16.362 -10.875 -21.952 1.00 93.00 192 VAL A CA 1
ATOM 1504 C C . VAL A 1 192 ? 16.298 -11.841 -23.127 1.00 93.00 192 VAL A C 1
ATOM 1506 O O . VAL A 1 192 ? 15.859 -12.982 -22.976 1.00 93.00 192 VAL A O 1
ATOM 1509 N N . VAL A 1 193 ? 16.770 -11.382 -24.283 1.00 93.38 193 VAL A N 1
ATOM 1510 C CA . VAL A 1 193 ? 16.979 -12.205 -25.478 1.00 93.38 193 VAL A CA 1
ATOM 1511 C C . VAL A 1 193 ? 18.418 -11.993 -25.934 1.00 93.38 193 VAL A C 1
ATOM 1513 O O . VAL A 1 193 ? 18.800 -10.863 -26.230 1.00 93.38 193 VAL A O 1
ATOM 1516 N N . ASP A 1 194 ? 19.219 -13.058 -25.913 1.00 89.75 194 ASP A N 1
ATOM 1517 C CA . ASP A 1 194 ? 20.639 -13.069 -26.295 1.00 89.75 194 ASP A CA 1
ATOM 1518 C C . ASP A 1 194 ? 21.451 -11.957 -25.610 1.00 89.75 194 ASP A C 1
ATOM 1520 O O . ASP A 1 194 ? 22.124 -11.144 -26.244 1.00 89.75 194 ASP A O 1
ATOM 1524 N N . GLY A 1 195 ? 21.297 -11.861 -24.283 1.00 84.62 195 GLY A N 1
ATOM 1525 C CA . GLY A 1 195 ? 21.983 -10.873 -23.445 1.00 84.62 195 GLY A CA 1
ATOM 1526 C C . GLY A 1 195 ? 21.450 -9.443 -23.575 1.00 84.62 195 GLY A C 1
ATOM 1527 O O . GLY A 1 195 ? 21.845 -8.569 -22.803 1.00 84.62 195 GLY A O 1
ATOM 1528 N N . LYS A 1 196 ? 20.512 -9.183 -24.494 1.00 84.88 196 LYS A N 1
ATOM 1529 C CA . LYS A 1 196 ? 19.894 -7.867 -24.677 1.00 84.88 196 LYS A CA 1
ATOM 1530 C C . LYS A 1 196 ? 18.627 -7.748 -23.846 1.00 84.88 196 LYS A C 1
ATOM 1532 O O . LYS A 1 196 ? 17.666 -8.501 -24.028 1.00 84.88 196 LYS A O 1
ATOM 1537 N N . VAL A 1 197 ? 18.618 -6.763 -22.953 1.00 87.31 197 VAL A N 1
ATOM 1538 C CA . VAL A 1 197 ? 17.447 -6.415 -22.144 1.00 87.31 197 VAL A CA 1
ATOM 1539 C C . VAL A 1 197 ? 16.336 -5.884 -23.047 1.00 87.31 197 VAL A C 1
ATOM 1541 O O . VAL A 1 197 ? 16.521 -4.886 -23.734 1.00 87.31 197 VAL A O 1
ATOM 1544 N N . GLN A 1 198 ? 15.178 -6.537 -23.005 1.00 85.56 198 GLN A N 1
ATOM 1545 C CA . GLN A 1 198 ? 13.978 -6.134 -23.741 1.00 85.56 198 GLN A CA 1
ATOM 1546 C C . GLN A 1 198 ? 13.043 -5.299 -22.863 1.00 85.56 198 GLN A C 1
ATOM 1548 O O . GLN A 1 198 ? 12.543 -4.255 -23.266 1.00 85.56 198 GLN A O 1
ATOM 1553 N N . THR A 1 199 ? 12.806 -5.753 -21.630 1.00 83.50 199 THR A N 1
ATOM 1554 C CA . THR A 1 199 ? 12.015 -5.016 -20.640 1.00 83.50 199 THR A CA 1
ATOM 1555 C C . THR A 1 199 ? 12.461 -5.363 -19.229 1.00 83.50 199 THR A C 1
ATOM 1557 O O . THR A 1 199 ? 13.086 -6.398 -18.987 1.00 83.50 199 THR A O 1
ATOM 1560 N N . SER A 1 200 ? 12.143 -4.494 -18.276 1.00 86.44 200 SER A N 1
ATOM 1561 C CA . SER A 1 200 ? 12.414 -4.720 -16.866 1.00 86.44 200 SER A CA 1
ATOM 1562 C C . SER A 1 200 ? 11.276 -4.186 -16.009 1.00 86.44 200 SER A C 1
ATOM 1564 O O . SER A 1 200 ? 10.725 -3.117 -16.264 1.00 86.44 200 SER A O 1
ATOM 1566 N N . MET A 1 201 ? 10.921 -4.939 -14.975 1.00 88.19 201 MET A N 1
ATOM 1567 C CA . MET A 1 201 ? 9.816 -4.617 -14.085 1.00 88.19 201 MET A CA 1
ATOM 1568 C C . MET A 1 201 ? 10.170 -4.921 -12.636 1.00 88.19 201 MET A C 1
ATOM 1570 O O . MET A 1 201 ? 10.931 -5.840 -12.332 1.00 88.19 201 MET A O 1
ATOM 1574 N N . SER A 1 202 ? 9.590 -4.139 -11.727 1.00 87.81 202 SER A N 1
ATOM 1575 C CA . SER A 1 202 ? 9.686 -4.415 -10.298 1.00 87.81 202 SER A CA 1
ATOM 1576 C C . SER A 1 202 ? 8.870 -5.641 -9.926 1.00 87.81 202 SER A C 1
ATOM 1578 O O . SER A 1 202 ? 7.705 -5.754 -10.322 1.00 87.81 202 SER A O 1
ATOM 1580 N N . VAL A 1 203 ? 9.451 -6.485 -9.085 1.00 94.75 203 VAL A N 1
ATOM 1581 C CA . VAL A 1 203 ? 8.817 -7.702 -8.582 1.00 94.75 203 VAL A CA 1
ATOM 1582 C C . VAL A 1 203 ? 8.931 -7.812 -7.068 1.00 94.75 203 VAL A C 1
ATOM 1584 O O . VAL A 1 203 ? 9.786 -7.176 -6.459 1.00 94.75 203 VAL A O 1
ATOM 1587 N N . ARG A 1 204 ? 8.056 -8.614 -6.460 1.00 95.12 204 ARG A N 1
ATOM 1588 C CA . ARG A 1 204 ? 8.077 -8.949 -5.031 1.00 95.12 204 ARG A CA 1
ATOM 1589 C C . ARG A 1 204 ? 8.069 -10.462 -4.856 1.00 95.12 204 ARG A C 1
ATOM 1591 O O . ARG A 1 204 ? 7.342 -11.157 -5.564 1.00 95.12 204 ARG A O 1
ATOM 1598 N N . PHE A 1 205 ? 8.857 -10.951 -3.908 1.00 95.81 205 PHE A N 1
ATOM 1599 C CA . PHE A 1 205 ? 9.120 -12.378 -3.716 1.00 95.81 205 PHE A CA 1
ATOM 1600 C C . PHE A 1 205 ? 8.394 -12.964 -2.511 1.00 95.81 205 PHE A C 1
ATOM 1602 O O . PHE A 1 205 ? 7.700 -12.260 -1.770 1.00 95.81 205 PHE A O 1
ATOM 1609 N N . GLY A 1 206 ? 8.581 -14.271 -2.344 1.00 92.06 206 GLY A N 1
ATOM 1610 C CA . GLY A 1 206 ? 8.146 -15.021 -1.181 1.00 92.06 206 GLY A CA 1
ATOM 1611 C C . GLY A 1 206 ? 8.795 -14.550 0.117 1.00 92.06 206 GLY A C 1
ATOM 1612 O O . GLY A 1 206 ? 9.892 -13.986 0.097 1.00 92.06 206 GLY A O 1
ATOM 1613 N N . SER A 1 207 ? 8.113 -14.779 1.238 1.00 90.06 207 SER A N 1
ATOM 1614 C CA . SER A 1 207 ? 8.666 -14.516 2.572 1.00 90.06 207 SER A CA 1
ATOM 1615 C C . SER A 1 207 ? 9.763 -15.523 2.928 1.00 90.06 207 SER A C 1
ATOM 1617 O O . SER A 1 207 ? 9.975 -16.500 2.214 1.00 90.06 207 SER A O 1
ATOM 1619 N N . GLU A 1 208 ? 10.419 -15.339 4.072 1.00 87.06 208 GLU A N 1
ATOM 1620 C CA . GLU A 1 208 ? 11.375 -16.323 4.604 1.00 87.06 208 GLU A CA 1
ATOM 1621 C C . GLU A 1 208 ? 10.742 -17.706 4.831 1.00 87.06 208 GLU A C 1
ATOM 1623 O O . GLU A 1 208 ? 11.395 -18.720 4.613 1.00 87.06 208 GLU A O 1
ATOM 1628 N N . LEU A 1 209 ? 9.452 -17.755 5.187 1.00 87.31 209 LEU A N 1
ATOM 1629 C CA . LEU A 1 209 ? 8.704 -19.003 5.388 1.00 87.31 209 LEU A CA 1
ATOM 1630 C C . LEU A 1 209 ? 8.281 -19.674 4.074 1.00 87.31 209 LEU A C 1
ATOM 1632 O O . LEU A 1 209 ? 8.011 -20.870 4.043 1.00 87.31 209 LEU A O 1
ATOM 1636 N N . THR A 1 210 ? 8.181 -18.907 2.987 1.00 89.88 210 THR A N 1
ATOM 1637 C CA . THR A 1 210 ? 7.740 -19.398 1.671 1.00 89.88 210 THR A CA 1
ATOM 1638 C C . THR A 1 210 ? 8.622 -18.822 0.562 1.00 89.88 210 THR A C 1
ATOM 1640 O O . THR A 1 210 ? 8.135 -18.091 -0.301 1.00 89.88 210 THR A O 1
ATOM 1643 N N . PRO A 1 211 ? 9.938 -19.092 0.573 1.00 94.69 211 PRO A N 1
ATOM 1644 C CA . PRO A 1 211 ? 10.881 -18.358 -0.258 1.00 94.69 211 PRO A CA 1
ATOM 1645 C C . PRO A 1 211 ? 10.701 -18.672 -1.745 1.00 94.69 211 PRO A C 1
ATOM 1647 O O . PRO A 1 211 ? 10.498 -19.820 -2.154 1.00 94.69 211 PRO A O 1
ATOM 1650 N N . THR A 1 212 ? 10.844 -17.646 -2.588 1.00 96.88 212 THR A N 1
ATOM 1651 C CA . THR A 1 212 ? 11.038 -17.860 -4.028 1.00 96.88 212 THR A CA 1
ATOM 1652 C C . THR A 1 212 ? 12.378 -18.559 -4.237 1.00 96.88 212 THR A C 1
ATOM 1654 O O . THR A 1 212 ? 13.420 -18.047 -3.800 1.00 96.88 212 THR A O 1
ATOM 1657 N N . ARG A 1 213 ? 12.334 -19.731 -4.879 1.00 97.06 213 ARG A N 1
ATOM 1658 C CA . ARG A 1 213 ? 13.500 -20.597 -5.071 1.00 97.06 213 ARG A CA 1
ATOM 1659 C C . ARG A 1 213 ? 14.477 -19.946 -6.043 1.00 97.06 213 ARG A C 1
ATOM 1661 O O . ARG A 1 213 ? 14.074 -19.437 -7.086 1.00 97.06 213 ARG A O 1
ATOM 1668 N N . GLU A 1 214 ? 15.752 -19.978 -5.685 1.00 97.25 214 GLU A N 1
ATOM 1669 C CA . GLU A 1 214 ? 16.853 -19.584 -6.564 1.00 97.25 214 GLU A CA 1
ATOM 1670 C C . GLU A 1 214 ? 17.282 -20.780 -7.416 1.00 97.25 214 GLU A C 1
ATOM 1672 O O . GLU A 1 214 ? 17.149 -21.929 -6.992 1.00 97.25 214 GLU A O 1
ATOM 1677 N N . GLY A 1 215 ? 17.760 -20.522 -8.631 1.00 96.81 215 GLY A N 1
ATOM 1678 C CA . GLY A 1 215 ? 18.171 -21.573 -9.555 1.00 96.81 215 GLY A CA 1
ATOM 1679 C C . GLY A 1 215 ? 17.886 -21.262 -11.019 1.00 96.81 215 GLY A C 1
ATOM 1680 O O . GLY A 1 215 ? 17.510 -20.149 -11.392 1.00 96.81 215 GLY A O 1
ATOM 1681 N N . SER A 1 216 ? 18.106 -22.281 -11.846 1.00 97.56 216 SER A N 1
ATOM 1682 C CA . SER A 1 216 ? 17.787 -22.283 -13.270 1.00 97.56 216 SER A CA 1
ATOM 1683 C C . SER A 1 216 ? 16.576 -23.165 -13.512 1.00 97.56 216 SER A C 1
ATOM 1685 O O . SER A 1 216 ? 16.595 -24.355 -13.216 1.00 97.56 216 SER A O 1
ATOM 1687 N N . PHE A 1 217 ? 15.535 -22.565 -14.065 1.00 98.25 217 PHE A N 1
ATOM 1688 C CA . PHE A 1 217 ? 14.266 -23.200 -14.368 1.00 98.25 217 PHE A CA 1
ATOM 1689 C C . PHE A 1 217 ? 13.858 -22.874 -15.805 1.00 98.25 217 PHE A C 1
ATOM 1691 O O . PHE A 1 217 ? 14.566 -22.171 -16.531 1.00 98.25 217 PHE A O 1
ATOM 1698 N N . GLN A 1 218 ? 12.687 -23.356 -16.201 1.00 97.94 218 GLN A N 1
ATOM 1699 C CA . GLN A 1 218 ? 12.042 -23.013 -17.461 1.00 97.94 218 GLN A CA 1
ATOM 1700 C C . GLN A 1 218 ? 10.569 -22.734 -17.197 1.00 97.94 218 GLN A C 1
ATOM 1702 O O . GLN A 1 218 ? 10.001 -23.237 -16.226 1.00 97.94 218 GLN A O 1
ATOM 1707 N N . VAL A 1 219 ? 9.946 -21.928 -18.048 1.00 98.12 219 VAL A N 1
ATOM 1708 C CA . VAL A 1 219 ? 8.490 -21.810 -18.045 1.00 98.12 219 VAL A CA 1
ATOM 1709 C C . VAL A 1 219 ? 7.912 -23.138 -18.518 1.00 98.12 219 VAL A C 1
ATOM 1711 O O . VAL A 1 219 ? 8.100 -23.520 -19.664 1.00 98.12 219 VAL A O 1
ATOM 1714 N N . ASN A 1 220 ? 7.196 -23.842 -17.650 1.00 95.94 220 ASN A N 1
ATOM 1715 C CA . ASN A 1 220 ? 6.618 -25.147 -17.983 1.00 95.94 220 ASN A CA 1
ATOM 1716 C C . ASN A 1 220 ? 5.169 -25.014 -18.453 1.00 95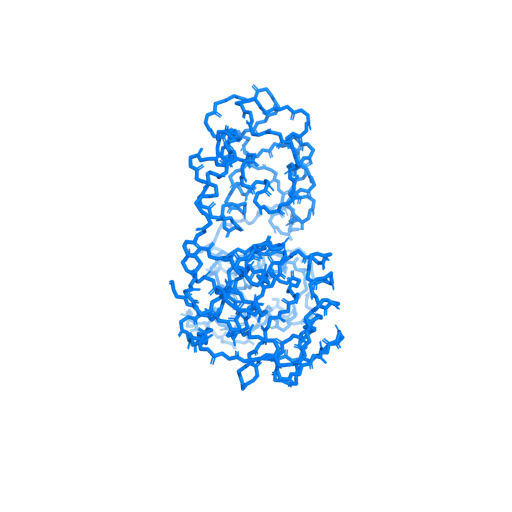.94 220 ASN A C 1
ATOM 1718 O O . ASN A 1 220 ? 4.704 -25.762 -19.305 1.00 95.94 220 ASN A O 1
ATOM 1722 N N . PHE A 1 221 ? 4.439 -24.059 -17.879 1.00 95.75 221 PHE A N 1
ATOM 1723 C CA . PHE A 1 221 ? 3.019 -23.872 -18.134 1.00 95.75 221 PHE A CA 1
ATOM 1724 C C . PHE A 1 221 ? 2.633 -22.402 -17.992 1.00 95.75 221 PHE A C 1
ATOM 1726 O O . PHE A 1 221 ? 3.180 -21.677 -17.155 1.00 95.75 221 PHE A O 1
ATOM 1733 N N . LYS A 1 222 ? 1.666 -21.970 -18.803 1.00 97.69 222 LYS A N 1
ATOM 1734 C CA . LYS A 1 222 ? 1.149 -20.604 -18.818 1.00 97.69 222 LYS A CA 1
ATOM 1735 C C . LYS A 1 222 ? -0.370 -20.611 -18.732 1.00 97.69 222 LYS A C 1
ATOM 1737 O O . LYS A 1 222 ? -1.025 -21.395 -19.409 1.00 97.69 222 LYS A O 1
ATOM 1742 N N . SER A 1 223 ? -0.934 -19.694 -17.956 1.00 97.50 223 SER A N 1
ATOM 1743 C CA . SER A 1 223 ? -2.381 -19.521 -17.840 1.00 97.50 223 SER A CA 1
ATOM 1744 C C . SER A 1 223 ? -2.722 -18.046 -17.643 1.00 97.50 223 SER A C 1
ATOM 1746 O O . SER A 1 223 ? -2.251 -17.411 -16.699 1.00 97.50 223 SER A O 1
ATOM 1748 N N . ARG A 1 224 ? -3.513 -17.485 -18.568 1.00 96.88 224 ARG A N 1
ATOM 1749 C CA . ARG A 1 224 ? -3.848 -16.052 -18.574 1.00 96.88 224 ARG A CA 1
ATOM 1750 C C . ARG A 1 224 ? -4.755 -15.675 -17.402 1.00 96.88 224 ARG A C 1
ATOM 1752 O O . ARG A 1 224 ? -4.476 -14.694 -16.726 1.00 96.88 224 ARG A O 1
ATOM 1759 N N . ASP A 1 225 ? -5.753 -16.499 -17.107 1.00 95.69 225 ASP A N 1
ATOM 1760 C CA . ASP A 1 225 ? -6.766 -16.244 -16.075 1.00 95.69 225 ASP A CA 1
ATOM 1761 C C . ASP A 1 225 ? -6.685 -17.264 -14.931 1.00 95.69 225 ASP A C 1
ATOM 1763 O O . ASP A 1 225 ? -7.689 -17.807 -14.472 1.00 95.69 225 ASP A O 1
ATOM 1767 N N . HIS A 1 226 ? -5.463 -17.567 -14.482 1.00 95.44 226 HIS A N 1
ATOM 1768 C CA . HIS A 1 226 ? -5.240 -18.603 -13.478 1.00 95.44 226 HIS A CA 1
ATOM 1769 C C . HIS A 1 226 ? -5.864 -18.248 -12.122 1.00 95.44 226 HIS A C 1
ATOM 1771 O O . HIS A 1 226 ? -5.807 -17.103 -11.663 1.00 95.44 226 HIS A O 1
ATOM 1777 N N . VAL A 1 227 ? -6.383 -19.258 -11.426 1.00 91.75 227 VAL A N 1
ATOM 1778 C CA . VAL A 1 227 ? -6.838 -19.161 -10.036 1.00 91.75 227 VAL A CA 1
ATOM 1779 C C . VAL A 1 227 ? -6.155 -20.264 -9.242 1.00 91.75 227 VAL A C 1
ATOM 1781 O O . VAL A 1 227 ? -6.291 -21.438 -9.574 1.00 91.75 227 VAL A O 1
ATOM 1784 N N . SER A 1 228 ? -5.412 -19.887 -8.198 1.00 85.75 228 SER A N 1
ATOM 1785 C CA . SER A 1 228 ? -4.724 -20.856 -7.343 1.00 85.75 228 SER A CA 1
ATOM 1786 C C . SER A 1 228 ? -5.732 -21.772 -6.654 1.00 85.75 228 SER A C 1
ATOM 1788 O O . SER A 1 228 ? -6.639 -21.286 -5.983 1.00 85.75 228 SER A O 1
ATOM 1790 N N . THR A 1 229 ? -5.543 -23.086 -6.750 1.00 81.31 229 THR A N 1
ATOM 1791 C CA . THR A 1 229 ? -6.352 -24.069 -6.013 1.00 81.31 229 THR A CA 1
ATOM 1792 C C . THR A 1 229 ? -6.006 -24.121 -4.526 1.00 81.31 229 THR A C 1
ATOM 1794 O O . THR A 1 229 ? -6.872 -24.442 -3.725 1.00 81.31 229 THR A O 1
ATOM 1797 N N . LEU A 1 230 ? -4.771 -23.766 -4.149 1.00 78.06 230 LEU A N 1
ATOM 1798 C CA . LEU A 1 230 ? -4.304 -23.762 -2.757 1.00 78.06 230 LEU A CA 1
ATOM 1799 C C . LEU A 1 230 ? -4.694 -22.482 -2.008 1.00 78.06 230 LEU A C 1
ATOM 1801 O O . LEU A 1 230 ? -5.046 -22.528 -0.835 1.00 78.06 230 LEU A O 1
ATOM 1805 N N . TYR A 1 231 ? -4.613 -21.333 -2.683 1.00 79.75 231 TYR A N 1
ATOM 1806 C CA . TYR A 1 231 ? -4.845 -20.021 -2.066 1.00 79.75 231 TYR A CA 1
ATOM 1807 C C . TYR A 1 231 ? -6.151 -19.355 -2.514 1.00 79.75 231 TYR A C 1
ATOM 1809 O O . TYR A 1 231 ? -6.417 -18.222 -2.115 1.00 79.75 231 TYR A O 1
ATOM 1817 N N . HIS A 1 232 ? -6.924 -19.998 -3.398 1.00 83.12 232 HIS A N 1
ATOM 1818 C CA . HIS A 1 232 ? -8.182 -19.486 -3.966 1.00 83.12 232 HIS A CA 1
ATOM 1819 C C . HIS A 1 232 ? -8.098 -18.033 -4.463 1.00 83.12 232 HIS A C 1
ATOM 1821 O O . HIS A 1 232 ? -9.046 -17.256 -4.373 1.00 83.12 232 HIS A O 1
ATOM 1827 N N . THR A 1 233 ? -6.928 -17.650 -4.981 1.00 83.56 233 THR A N 1
ATOM 1828 C CA . THR A 1 233 ? -6.605 -16.272 -5.362 1.00 83.56 233 THR A CA 1
ATOM 1829 C C . THR A 1 233 ? -6.300 -16.202 -6.853 1.00 83.56 233 THR A C 1
ATOM 1831 O O . THR A 1 233 ? -5.594 -17.059 -7.389 1.00 83.56 233 THR A O 1
ATOM 1834 N N . LYS A 1 234 ? -6.821 -15.167 -7.526 1.00 91.62 234 LYS A N 1
ATOM 1835 C CA . LYS A 1 234 ? -6.521 -14.898 -8.938 1.00 91.62 234 LYS A CA 1
ATOM 1836 C C . LYS A 1 234 ? -5.032 -14.599 -9.120 1.00 91.62 234 LYS A C 1
ATOM 1838 O O . LYS A 1 234 ? -4.474 -13.750 -8.426 1.00 91.62 234 LYS A O 1
ATOM 1843 N N . MET A 1 235 ? -4.425 -15.248 -10.103 1.00 95.56 235 MET A N 1
ATOM 1844 C CA . MET A 1 235 ? -3.038 -15.074 -10.527 1.00 95.56 235 MET A CA 1
ATOM 1845 C C . MET A 1 235 ? -3.001 -14.783 -12.036 1.00 95.56 235 MET A C 1
ATOM 1847 O O . MET A 1 235 ? -2.607 -15.649 -12.815 1.00 95.56 235 MET A O 1
ATOM 1851 N N . PRO A 1 236 ? -3.440 -13.595 -12.489 1.00 97.56 236 PRO A N 1
ATOM 1852 C CA . PRO A 1 236 ? -3.474 -13.300 -13.916 1.00 97.56 236 PRO A CA 1
ATOM 1853 C C . PRO A 1 236 ? -2.075 -13.355 -14.537 1.00 97.56 236 PRO A C 1
ATOM 1855 O O . PRO A 1 236 ? -1.095 -12.936 -13.912 1.00 97.56 236 PRO A O 1
ATOM 1858 N N . PHE A 1 237 ? -2.000 -13.837 -15.776 1.00 98.38 237 PHE A N 1
ATOM 1859 C CA . PHE A 1 237 ? -0.772 -13.996 -16.558 1.00 98.38 237 PHE A CA 1
ATOM 1860 C C . PHE A 1 237 ? 0.272 -14.895 -15.880 1.00 98.38 237 PHE A C 1
ATOM 1862 O O . PHE A 1 237 ? 1.467 -14.600 -15.896 1.00 98.38 237 PHE A O 1
ATOM 1869 N N . ALA A 1 238 ? -0.174 -15.989 -15.258 1.00 97.94 238 ALA A N 1
ATOM 1870 C CA . ALA A 1 238 ? 0.708 -16.901 -14.547 1.00 97.94 238 ALA A CA 1
ATOM 1871 C C . ALA A 1 238 ? 1.609 -17.687 -15.505 1.00 97.94 238 ALA A C 1
ATOM 1873 O O . ALA A 1 238 ? 1.127 -18.402 -16.383 1.00 97.94 238 ALA A O 1
ATOM 1874 N N . MET A 1 239 ? 2.920 -17.581 -15.289 1.00 98.50 239 MET A N 1
ATOM 1875 C CA . MET A 1 239 ? 3.972 -18.341 -15.967 1.00 98.50 239 MET A CA 1
ATOM 1876 C C . MET A 1 239 ? 4.709 -19.186 -14.925 1.00 98.50 239 MET A C 1
ATOM 1878 O O . MET A 1 239 ? 5.522 -18.669 -14.155 1.00 98.50 239 MET A O 1
ATOM 1882 N N . PHE A 1 240 ? 4.377 -20.474 -14.858 1.00 98.06 240 PHE A N 1
ATOM 1883 C CA . PHE A 1 240 ? 4.880 -21.413 -13.854 1.00 98.06 240 PHE A CA 1
ATOM 1884 C C . PHE A 1 240 ? 6.264 -21.929 -14.216 1.00 98.06 240 PHE A C 1
ATOM 1886 O O . PHE A 1 240 ? 6.484 -22.337 -15.354 1.00 98.06 240 PHE A O 1
ATOM 1893 N N . PHE A 1 241 ? 7.165 -21.969 -13.234 1.00 98.00 241 PHE A N 1
ATOM 1894 C CA . PHE A 1 241 ? 8.556 -22.363 -13.462 1.00 98.00 241 PHE A CA 1
ATOM 1895 C C . PHE A 1 241 ? 9.135 -23.341 -12.433 1.00 98.00 241 PHE A C 1
ATOM 1897 O O . PHE A 1 241 ? 10.120 -24.012 -12.719 1.00 98.00 241 PHE A O 1
ATOM 1904 N N . SER A 1 242 ? 8.552 -23.467 -11.235 1.00 95.88 242 SER A N 1
ATOM 1905 C CA . SER A 1 242 ? 9.093 -24.375 -10.212 1.00 95.88 242 SER A CA 1
ATOM 1906 C C . SER A 1 242 ? 8.012 -24.889 -9.265 1.00 95.88 242 SER A C 1
ATOM 1908 O O . SER A 1 242 ? 7.666 -24.206 -8.304 1.00 95.88 242 SER A O 1
ATOM 1910 N N . GLY A 1 243 ? 7.474 -26.092 -9.511 1.00 87.75 243 GLY A N 1
ATOM 1911 C CA . GLY A 1 243 ? 6.592 -26.813 -8.574 1.00 87.75 243 GLY A CA 1
ATOM 1912 C C . GLY A 1 243 ? 5.522 -25.937 -7.907 1.00 87.75 243 GLY A C 1
ATOM 1913 O O . GLY A 1 243 ? 5.458 -25.891 -6.681 1.00 87.75 243 GLY A O 1
ATOM 1914 N N . GLY A 1 244 ? 4.780 -25.160 -8.706 1.00 90.56 244 GLY A N 1
ATOM 1915 C CA . GLY A 1 244 ? 3.750 -24.217 -8.245 1.00 90.56 244 GLY A CA 1
ATOM 1916 C C . GLY A 1 244 ? 4.179 -22.745 -8.134 1.00 90.56 244 GLY A C 1
ATOM 1917 O O . GLY A 1 244 ? 3.313 -21.876 -8.093 1.00 90.56 244 GLY A O 1
ATOM 1918 N N . GLN A 1 245 ? 5.478 -22.423 -8.144 1.00 96.31 245 GLN A N 1
ATOM 1919 C CA . GLN A 1 245 ? 5.948 -21.033 -8.222 1.00 96.31 245 GLN A CA 1
ATOM 1920 C C . GLN A 1 245 ? 5.818 -20.501 -9.649 1.00 96.31 245 GLN A C 1
ATOM 1922 O O . GLN A 1 245 ? 6.233 -21.156 -10.612 1.00 96.31 245 GLN A O 1
ATOM 1927 N N . ALA A 1 246 ? 5.255 -19.301 -9.764 1.00 97.69 246 ALA A N 1
ATOM 1928 C CA . ALA A 1 246 ? 5.017 -18.622 -11.026 1.00 97.69 246 ALA A CA 1
ATOM 1929 C C . ALA A 1 246 ? 5.410 -17.145 -10.961 1.00 97.69 246 ALA A C 1
ATOM 1931 O O . ALA A 1 246 ? 5.384 -16.526 -9.896 1.00 97.69 246 ALA A O 1
ATOM 1932 N N . VAL A 1 247 ? 5.724 -16.573 -12.119 1.00 98.44 247 VAL A N 1
ATOM 1933 C CA . VAL A 1 247 ? 5.662 -15.123 -12.336 1.00 98.44 247 VAL A CA 1
ATOM 1934 C C . VAL A 1 247 ? 4.218 -14.779 -12.695 1.00 98.44 247 VAL A C 1
ATOM 1936 O O . VAL A 1 247 ? 3.668 -15.409 -13.594 1.00 98.44 247 VAL A O 1
ATOM 1939 N N . HIS A 1 248 ? 3.588 -13.822 -12.010 1.00 98.19 248 HIS A N 1
ATOM 1940 C CA . HIS A 1 248 ? 2.208 -13.420 -12.321 1.00 98.19 248 HIS A CA 1
ATOM 1941 C C . HIS A 1 248 ? 1.868 -12.014 -11.810 1.00 98.19 248 HIS A C 1
ATOM 1943 O O . HIS A 1 248 ? 2.550 -11.463 -10.940 1.00 98.19 248 HIS A O 1
ATOM 1949 N N . TYR A 1 249 ? 0.773 -11.437 -12.310 1.00 97.62 249 TYR A N 1
ATOM 1950 C CA . TYR A 1 249 ? 0.226 -10.196 -11.766 1.00 97.62 249 TYR A CA 1
ATOM 1951 C C . TYR A 1 249 ? -0.304 -10.400 -10.345 1.00 97.62 249 TYR A C 1
ATOM 1953 O O . TYR A 1 249 ? -1.033 -11.354 -10.066 1.00 97.62 249 TYR A O 1
ATOM 1961 N N . SER A 1 250 ? -0.017 -9.457 -9.452 1.00 95.81 250 SER A N 1
ATOM 1962 C CA . SER A 1 250 ? -0.583 -9.425 -8.108 1.00 95.81 250 SER A CA 1
ATOM 1963 C C . SER A 1 250 ? -1.248 -8.082 -7.837 1.00 95.81 250 SER A C 1
ATOM 1965 O O . SER A 1 250 ? -0.579 -7.062 -7.651 1.00 95.81 250 SER A O 1
ATOM 1967 N N . ALA A 1 251 ? -2.579 -8.103 -7.733 1.00 92.25 251 ALA A N 1
ATOM 1968 C CA . ALA A 1 251 ? -3.358 -6.951 -7.284 1.00 92.25 251 ALA A CA 1
ATOM 1969 C C . ALA A 1 251 ? -2.938 -6.508 -5.874 1.00 92.25 251 ALA A C 1
ATOM 1971 O O . ALA A 1 251 ? -2.915 -5.315 -5.583 1.00 92.25 251 ALA A O 1
ATOM 1972 N N . ASP A 1 252 ? -2.545 -7.456 -5.014 1.00 91.88 252 ASP A N 1
ATOM 1973 C CA . ASP A 1 252 ? -2.002 -7.153 -3.692 1.00 91.88 252 ASP A CA 1
ATOM 1974 C C . ASP A 1 252 ? -0.666 -6.411 -3.784 1.00 91.88 252 ASP A C 1
ATOM 1976 O O . ASP A 1 252 ? -0.500 -5.387 -3.130 1.00 91.88 252 ASP A O 1
ATOM 1980 N N . PHE A 1 253 ? 0.269 -6.850 -4.634 1.00 92.50 253 PHE A N 1
ATOM 1981 C CA . PHE A 1 253 ? 1.527 -6.125 -4.815 1.00 92.50 253 PHE A CA 1
ATOM 1982 C C . PHE A 1 253 ? 1.301 -4.739 -5.431 1.00 92.50 253 PHE A C 1
ATOM 1984 O O . PHE A 1 253 ? 1.884 -3.758 -4.971 1.00 92.50 253 PHE A O 1
ATOM 1991 N N . ALA A 1 254 ? 0.398 -4.618 -6.404 1.00 87.19 254 ALA A N 1
ATOM 1992 C CA . ALA A 1 254 ? -0.006 -3.319 -6.937 1.00 87.19 254 ALA A CA 1
ATOM 1993 C C . ALA A 1 254 ? -0.627 -2.418 -5.851 1.00 87.19 254 ALA A C 1
ATOM 1995 O O . ALA A 1 254 ? -0.366 -1.214 -5.792 1.00 87.19 254 ALA A O 1
ATOM 1996 N N . ALA A 1 255 ? -1.410 -2.996 -4.939 1.00 85.00 255 ALA A N 1
ATOM 1997 C CA . ALA A 1 255 ? -2.084 -2.264 -3.877 1.00 85.00 255 ALA A CA 1
ATOM 1998 C C . ALA A 1 255 ? -1.215 -2.004 -2.639 1.00 85.00 255 ALA A C 1
ATOM 2000 O O . ALA A 1 255 ? -1.500 -1.049 -1.924 1.00 85.00 255 ALA A O 1
ATOM 2001 N N . ARG A 1 256 ? -0.205 -2.813 -2.332 1.00 82.56 256 ARG A N 1
ATOM 2002 C CA . ARG A 1 256 ? 0.561 -2.733 -1.073 1.00 82.56 256 ARG A CA 1
ATOM 2003 C C . ARG A 1 256 ? 2.053 -2.512 -1.280 1.00 82.56 256 ARG A C 1
ATOM 2005 O O . ARG A 1 256 ? 2.753 -2.230 -0.314 1.00 82.56 256 ARG A O 1
ATOM 2012 N N . GLY A 1 257 ? 2.540 -2.570 -2.517 1.00 85.94 257 GLY A N 1
ATOM 2013 C CA . GLY A 1 257 ? 3.964 -2.452 -2.805 1.00 85.94 257 GLY A CA 1
ATOM 2014 C C . GLY A 1 257 ? 4.760 -3.486 -2.010 1.00 85.94 257 GLY A C 1
ATOM 2015 O O . GLY A 1 257 ? 4.315 -4.619 -1.828 1.00 85.94 257 GLY A O 1
ATOM 2016 N N . TYR A 1 258 ? 5.917 -3.104 -1.489 1.00 88.31 258 TYR A N 1
ATOM 2017 C CA . TYR A 1 258 ? 6.766 -4.027 -0.729 1.00 88.31 258 TYR A CA 1
ATOM 2018 C C . TYR A 1 258 ? 6.264 -4.313 0.700 1.00 88.31 258 TYR A C 1
ATOM 2020 O O . TYR A 1 258 ? 6.885 -5.099 1.407 1.00 88.31 258 TYR A O 1
ATOM 2028 N N . ASN A 1 259 ? 5.118 -3.749 1.111 1.00 83.25 259 ASN A N 1
ATOM 2029 C CA . ASN A 1 259 ? 4.461 -4.093 2.373 1.00 83.25 259 ASN A CA 1
ATOM 2030 C C . ASN A 1 259 ? 3.735 -5.444 2.271 1.00 83.25 259 ASN A C 1
ATOM 2032 O O . ASN A 1 259 ? 2.529 -5.508 2.010 1.00 83.25 259 ASN A O 1
ATOM 2036 N N . GLY A 1 260 ? 4.493 -6.523 2.425 1.00 86.81 260 GLY A N 1
ATOM 2037 C CA . GLY A 1 260 ? 4.021 -7.900 2.359 1.00 86.81 260 GLY A CA 1
ATOM 2038 C C . GLY A 1 260 ? 4.950 -8.764 1.517 1.00 86.81 260 GLY A C 1
ATOM 2039 O O . GLY A 1 260 ? 5.958 -8.302 0.992 1.00 86.81 260 GLY A O 1
ATOM 2040 N N . ALA A 1 261 ? 4.580 -10.025 1.350 1.00 88.88 261 ALA A N 1
ATOM 2041 C CA . ALA A 1 261 ? 5.316 -10.976 0.530 1.00 88.88 261 ALA A CA 1
ATOM 2042 C C . ALA A 1 261 ? 4.352 -11.731 -0.392 1.00 88.88 261 ALA A C 1
ATOM 2044 O O . ALA A 1 261 ? 3.133 -11.545 -0.337 1.00 88.88 261 ALA A O 1
ATOM 2045 N N . SER A 1 262 ? 4.888 -12.527 -1.308 1.00 89.00 262 SER A N 1
ATOM 2046 C CA . SER A 1 262 ? 4.129 -13.614 -1.924 1.00 89.00 262 SER A CA 1
ATOM 2047 C C . SER A 1 262 ? 4.255 -14.886 -1.069 1.00 89.00 262 SER A C 1
ATOM 2049 O O . SER A 1 262 ? 4.968 -1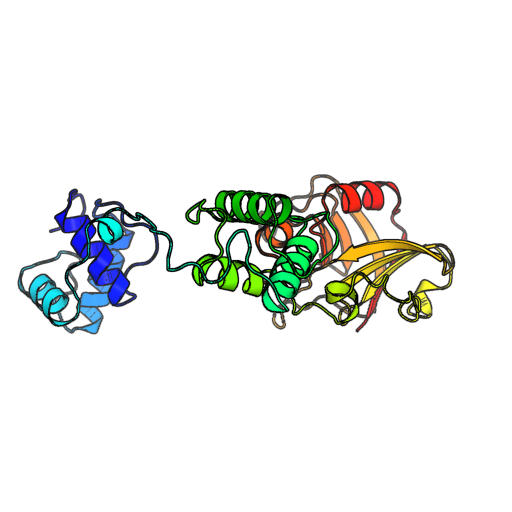4.899 -0.066 1.00 89.00 262 SER A O 1
ATOM 2051 N N . HIS A 1 263 ? 3.597 -15.965 -1.495 1.00 90.31 263 HIS A N 1
ATOM 2052 C CA . HIS A 1 263 ? 3.806 -17.310 -0.948 1.00 90.31 263 HIS A CA 1
ATOM 2053 C C . HIS A 1 263 ? 4.777 -18.127 -1.823 1.00 90.31 263 HIS A C 1
ATOM 2055 O O . HIS A 1 263 ? 4.539 -19.290 -2.136 1.00 90.31 263 HIS A O 1
ATOM 2061 N N . GLY A 1 264 ? 5.836 -17.476 -2.317 1.00 91.31 264 GLY A N 1
ATOM 2062 C CA . GLY A 1 264 ? 6.883 -18.078 -3.152 1.00 91.31 264 GLY A CA 1
ATOM 2063 C C . GLY A 1 264 ? 6.853 -17.656 -4.620 1.00 91.31 264 GLY A C 1
ATOM 2064 O O . GLY A 1 264 ? 7.877 -17.733 -5.294 1.00 91.31 264 GLY A O 1
ATOM 2065 N N . CYS A 1 265 ? 5.729 -17.141 -5.119 1.00 96.44 265 CYS A N 1
ATOM 2066 C CA . CYS A 1 265 ? 5.632 -16.611 -6.482 1.00 96.44 265 CYS A CA 1
ATOM 2067 C C . CYS A 1 265 ? 6.421 -15.304 -6.675 1.00 96.44 265 CYS A C 1
ATOM 2069 O O . CYS A 1 265 ? 6.755 -14.599 -5.722 1.00 96.44 265 CYS A O 1
ATOM 2071 N N . VAL A 1 266 ? 6.687 -14.953 -7.927 1.00 97.94 266 VAL A N 1
ATOM 2072 C CA . VAL A 1 266 ? 7.261 -13.662 -8.310 1.00 97.94 266 VAL A CA 1
ATOM 2073 C C . VAL A 1 266 ? 6.107 -12.746 -8.707 1.00 97.94 266 VAL A C 1
ATOM 2075 O O . VAL A 1 266 ? 5.578 -12.821 -9.816 1.00 97.94 266 VAL A O 1
ATOM 2078 N N . ASN A 1 267 ? 5.690 -11.892 -7.776 1.00 97.75 267 ASN A N 1
ATOM 2079 C CA . ASN A 1 267 ? 4.566 -10.988 -7.978 1.00 97.75 267 ASN A CA 1
ATOM 2080 C C . ASN A 1 267 ? 5.001 -9.776 -8.801 1.00 97.75 267 ASN A C 1
ATOM 2082 O O . ASN A 1 267 ? 5.927 -9.065 -8.414 1.00 97.75 267 ASN A O 1
ATOM 2086 N N . VAL A 1 268 ? 4.269 -9.482 -9.870 1.00 95.75 268 VAL A N 1
ATOM 2087 C CA . VAL A 1 268 ? 4.425 -8.279 -10.694 1.00 95.75 268 VAL A CA 1
ATOM 2088 C C . VAL A 1 268 ? 3.276 -7.312 -10.417 1.00 95.75 268 VAL A C 1
ATOM 2090 O O . VAL A 1 268 ? 2.124 -7.720 -10.286 1.00 95.75 268 VAL A O 1
ATOM 2093 N N . ARG A 1 269 ? 3.578 -6.014 -10.323 1.00 93.31 269 ARG A N 1
ATOM 2094 C CA . ARG A 1 269 ? 2.575 -4.954 -10.085 1.00 93.31 269 ARG A CA 1
ATOM 2095 C C . ARG A 1 269 ? 2.162 -4.167 -11.327 1.00 93.31 269 ARG A C 1
ATOM 2097 O O . ARG A 1 269 ? 1.115 -3.532 -11.304 1.00 93.31 269 ARG A O 1
ATOM 2104 N N . ASN A 1 270 ? 2.982 -4.174 -12.376 1.00 88.19 270 ASN A N 1
ATOM 2105 C CA . ASN A 1 270 ? 2.664 -3.530 -13.648 1.00 88.19 270 ASN A CA 1
ATOM 2106 C C . ASN A 1 270 ? 1.784 -4.478 -14.475 1.00 88.19 270 ASN A C 1
ATOM 2108 O O . ASN A 1 270 ? 2.296 -5.482 -14.964 1.00 88.19 270 ASN A O 1
ATOM 2112 N N . TYR A 1 271 ? 0.486 -4.179 -14.580 1.00 91.12 271 TYR A N 1
ATOM 2113 C CA . TYR A 1 271 ? -0.492 -5.024 -15.274 1.00 91.12 271 TYR A CA 1
ATOM 2114 C C . TYR A 1 271 ? -0.224 -5.100 -16.784 1.00 91.12 271 TYR A C 1
ATOM 2116 O O . TYR A 1 271 ? -0.093 -6.193 -17.329 1.00 91.12 271 TYR A O 1
ATOM 2124 N N . ASP A 1 272 ? -0.051 -3.957 -17.446 1.00 88.00 272 ASP A N 1
ATOM 2125 C CA . ASP A 1 272 ? 0.178 -3.920 -18.896 1.00 88.00 272 ASP A CA 1
ATOM 2126 C C . ASP A 1 272 ? 1.540 -4.525 -19.255 1.00 88.00 272 ASP A C 1
ATOM 2128 O O . ASP A 1 272 ? 1.676 -5.277 -20.218 1.00 88.00 272 ASP A O 1
ATOM 2132 N N . GLY A 1 273 ? 2.550 -4.272 -18.415 1.00 87.62 273 GLY A N 1
ATOM 2133 C CA . GLY A 1 273 ? 3.886 -4.834 -18.586 1.00 87.62 273 GLY A CA 1
ATOM 2134 C C . GLY A 1 273 ? 3.920 -6.361 -18.485 1.00 87.62 273 GLY A C 1
ATOM 2135 O O . GLY A 1 273 ? 4.621 -6.999 -19.269 1.00 87.62 273 GLY A O 1
ATOM 2136 N N . ILE A 1 274 ? 3.171 -6.966 -17.552 1.00 96.88 274 ILE A N 1
ATOM 2137 C CA . ILE A 1 274 ? 3.112 -8.433 -17.441 1.00 96.88 274 ILE A CA 1
ATOM 2138 C C . ILE A 1 274 ? 2.222 -9.060 -18.513 1.00 96.88 274 ILE A C 1
ATOM 2140 O O . ILE A 1 274 ? 2.553 -10.144 -18.979 1.00 96.88 274 ILE A O 1
ATOM 2144 N N . ALA A 1 275 ? 1.159 -8.383 -18.957 1.00 95.81 275 ALA A N 1
ATOM 2145 C CA . ALA A 1 275 ? 0.356 -8.831 -20.094 1.00 95.81 275 ALA A CA 1
ATOM 2146 C C . ALA A 1 275 ? 1.208 -8.910 -21.375 1.00 95.81 275 ALA A C 1
ATOM 2148 O O . ALA A 1 275 ? 1.281 -9.966 -22.000 1.00 95.81 275 ALA A O 1
ATOM 2149 N N . ALA A 1 276 ? 1.949 -7.842 -21.693 1.00 91.38 276 ALA A N 1
ATOM 2150 C CA . ALA A 1 276 ? 2.842 -7.805 -22.852 1.00 91.38 276 ALA A CA 1
ATOM 2151 C C . ALA A 1 276 ? 3.997 -8.816 -22.752 1.00 91.38 276 ALA A C 1
ATOM 2153 O O . ALA A 1 276 ? 4.401 -9.407 -23.753 1.00 91.38 276 ALA A O 1
ATOM 2154 N N . LEU A 1 277 ? 4.541 -9.032 -21.548 1.00 95.75 277 LEU A N 1
ATOM 2155 C CA . LEU A 1 277 ? 5.562 -10.056 -21.323 1.00 95.75 277 LEU A CA 1
ATOM 2156 C C . LEU A 1 277 ? 4.992 -11.468 -21.504 1.00 95.75 277 LEU A C 1
ATOM 2158 O O . LEU A 1 277 ? 5.635 -12.316 -22.117 1.00 95.75 277 LEU A O 1
ATOM 2162 N N . PHE A 1 278 ? 3.789 -11.722 -20.987 1.00 98.12 278 PHE A N 1
ATOM 2163 C CA . PHE A 1 278 ? 3.118 -13.009 -21.121 1.00 98.12 278 PHE A CA 1
ATOM 2164 C C . PHE A 1 278 ? 2.917 -13.378 -22.588 1.00 98.12 278 PHE A C 1
ATOM 2166 O O . PHE A 1 278 ? 3.107 -14.537 -22.936 1.00 98.12 278 PHE A O 1
ATOM 2173 N N . ASP A 1 279 ? 2.580 -12.426 -23.452 1.00 95.75 279 ASP A N 1
ATOM 2174 C CA . ASP A 1 279 ? 2.402 -12.691 -24.883 1.00 95.75 279 ASP A CA 1
ATOM 2175 C C . ASP A 1 279 ? 3.724 -13.026 -25.595 1.00 95.75 279 ASP A C 1
ATOM 2177 O O . ASP A 1 279 ? 3.721 -13.760 -26.577 1.00 95.75 279 ASP A O 1
ATOM 2181 N N . GLN A 1 280 ? 4.862 -12.556 -25.071 1.00 95.81 280 GLN A N 1
ATOM 2182 C CA . GLN A 1 280 ? 6.186 -12.838 -25.632 1.00 95.81 280 GLN A CA 1
ATOM 2183 C C . GLN A 1 280 ? 6.791 -14.161 -25.157 1.00 95.81 280 GLN A C 1
ATOM 2185 O O . GLN A 1 280 ? 7.520 -14.789 -25.919 1.00 95.81 280 GLN A O 1
ATOM 2190 N N . VAL A 1 281 ? 6.575 -14.551 -23.900 1.00 97.69 281 VAL A N 1
ATOM 2191 C CA . VAL A 1 281 ? 7.232 -15.715 -23.279 1.00 97.69 281 VAL A CA 1
ATOM 2192 C C . VAL A 1 281 ? 6.586 -17.022 -23.737 1.00 97.69 281 VAL A C 1
ATOM 2194 O O . VAL A 1 281 ? 5.364 -17.146 -23.729 1.00 97.69 281 VAL A O 1
ATOM 2197 N N . HIS A 1 282 ? 7.377 -18.043 -24.044 1.00 96.69 282 HIS A N 1
ATOM 2198 C CA . HIS A 1 282 ? 6.899 -19.377 -24.422 1.00 96.69 282 HIS A CA 1
ATOM 2199 C C . HIS A 1 282 ? 7.259 -20.421 -23.357 1.00 96.69 282 HIS A C 1
ATOM 2201 O O . HIS A 1 282 ? 8.253 -20.251 -22.647 1.00 96.69 282 HIS A O 1
ATOM 2207 N N . PRO A 1 283 ? 6.490 -21.519 -23.227 1.00 97.69 283 PRO A N 1
ATOM 2208 C CA . PRO A 1 283 ? 6.978 -22.694 -22.518 1.00 97.69 283 PRO A CA 1
ATOM 2209 C C . PRO A 1 283 ? 8.346 -23.132 -23.071 1.00 97.69 283 PRO A C 1
ATOM 2211 O O . PRO A 1 283 ? 8.542 -23.148 -24.284 1.00 97.69 283 PRO A O 1
ATOM 2214 N N . GLY A 1 284 ? 9.293 -23.432 -22.183 1.00 96.81 284 GLY A N 1
ATOM 2215 C CA . GLY A 1 284 ? 10.703 -23.692 -22.496 1.00 96.81 284 GLY A CA 1
ATOM 2216 C C . GLY A 1 284 ? 11.630 -22.476 -22.349 1.00 96.81 284 GLY A C 1
ATOM 2217 O O . GLY A 1 284 ? 12.831 -22.661 -22.150 1.00 96.81 284 GLY A O 1
ATOM 2218 N N . ASP A 1 285 ? 11.110 -21.239 -22.363 1.00 98.31 285 ASP A N 1
ATOM 2219 C CA . ASP A 1 285 ? 11.934 -20.054 -22.079 1.00 98.31 285 ASP A CA 1
ATOM 2220 C C . ASP A 1 285 ? 12.510 -20.149 -20.655 1.00 98.31 285 ASP A C 1
ATOM 2222 O O . ASP A 1 285 ? 11.824 -20.543 -19.702 1.00 98.31 285 ASP A O 1
ATOM 2226 N N . LYS A 1 286 ? 13.787 -19.788 -20.489 1.00 98.38 286 LYS A N 1
ATOM 2227 C CA . LYS A 1 286 ? 14.487 -19.944 -19.209 1.00 98.38 286 LYS A CA 1
ATOM 2228 C C . LYS A 1 286 ? 13.932 -18.992 -18.158 1.00 98.38 286 LYS A C 1
ATOM 2230 O O . LYS A 1 286 ? 13.593 -17.847 -18.441 1.00 98.38 286 LYS A O 1
ATOM 2235 N N . VAL A 1 287 ? 13.947 -19.435 -16.909 1.00 98.44 287 VAL A N 1
ATOM 2236 C CA . VAL A 1 287 ? 13.696 -18.599 -15.735 1.00 98.44 287 VAL A CA 1
ATOM 2237 C C . VAL A 1 287 ? 14.897 -18.729 -14.817 1.00 98.44 287 VAL A C 1
ATOM 2239 O O . VAL A 1 287 ? 15.154 -19.795 -14.264 1.00 98.44 287 VAL A O 1
ATOM 2242 N N . ILE A 1 288 ? 15.661 -17.651 -14.681 1.00 98.12 288 ILE A N 1
ATOM 2243 C CA . ILE A 1 288 ? 16.863 -17.609 -13.851 1.00 98.12 288 ILE A CA 1
ATOM 2244 C C . ILE A 1 288 ? 16.550 -16.752 -12.637 1.00 98.12 288 ILE A C 1
ATOM 2246 O O . ILE A 1 288 ? 16.356 -15.549 -12.775 1.00 98.12 288 ILE A O 1
ATOM 2250 N N . VAL A 1 289 ? 16.497 -17.361 -11.456 1.00 97.44 289 VAL A N 1
ATOM 2251 C CA . VAL A 1 289 ? 16.285 -16.640 -10.197 1.00 97.44 289 VAL A CA 1
ATOM 2252 C C . VAL A 1 289 ? 17.591 -16.640 -9.419 1.00 97.44 289 VAL A C 1
ATOM 2254 O O . VAL A 1 289 ? 18.131 -17.705 -9.117 1.00 97.44 289 VAL A O 1
ATOM 2257 N N . HIS A 1 290 ? 18.100 -15.456 -9.096 1.00 93.94 290 HIS A N 1
ATOM 2258 C CA . HIS A 1 290 ? 19.358 -15.284 -8.376 1.00 93.94 290 HIS A CA 1
ATOM 2259 C C . HIS A 1 290 ? 19.256 -14.169 -7.337 1.00 93.94 290 HIS A C 1
ATOM 2261 O O . HIS A 1 290 ? 18.329 -13.351 -7.366 1.00 93.94 290 HIS A O 1
ATOM 2267 N N . ARG A 1 291 ? 20.213 -14.144 -6.411 1.00 87.81 291 ARG A N 1
ATOM 2268 C CA . ARG A 1 291 ? 20.395 -13.023 -5.496 1.00 87.81 291 ARG A CA 1
ATOM 2269 C C . ARG A 1 291 ? 21.261 -11.954 -6.130 1.00 87.81 291 ARG A C 1
ATOM 2271 O O . ARG A 1 291 ? 22.209 -12.292 -6.865 1.00 87.81 291 ARG A O 1
#

Foldseek 3Di:
DAAQQFDLVQLQLQLLLVVVPLADDDQPRHCHPRQLSSLLVQCVVVVHDSPSDDDPVSVVVSPVVGDGDDPCSSHVNADFDDFPFAAFQFDQVQLQLQLLLVQLPLADDQRHRGCHPSQLNSLLVQCVLVVHDRPSGDGPVSVVQSPQQGPGDDPCSSHVNDPPCPVVVQDVVLQAAWEQGAEPVVQKTFTGGNNDTPDMFGWFFADPVQGQDADKWWQADWDQFDADPVPRHTFGGWGDTPPPATEGEDPCCSSRHRNDGDNRHTYTNDPVVSVVVSVVGDTGGMYGYDD

Sequence (291 aa):
MKAGTTGAQVRELQHRLQQLAWFEGKITGTYGRDTTAAVRGYQAKRGLPTSGEVDQKTWDSLLERTKKPTRDQMYNILRPGPALLKEGSTGATVRDLQARLKQIGWFSGKVTETYGPSTAKAVKDFQTKRGIPVTGEVDQRTFDRLKAMTRQPTHEELNNLQPKVDAPRLDPRCMAGRALCISKSANRLTWVVDGKVQTSMSVRFGSELTPTREGSFQVNFKSRDHVSTLYHTKMPFAMFFSGGQAVHYSADFAARGYNGASHGCVNVRNYDGIAALFDQVHPGDKVIVHR

pLDDT: mean 92.88, std 8.55, range [40.41, 98.5]

InterPro domains:
  IPR002477 Peptidoglycan binding-like [PF01471] (6-62)
  IPR002477 Peptidoglycan binding-like [PF01471] (90-146)
  IPR005490 L,D-transpeptidase catalytic domain [PF03734] (178-289)
  IPR005490 L,D-transpeptidase catalytic domain [PS52029] (178-290)
  IPR005490 L,D-transpeptidase catalytic domain [cd16913] (180-290)
  IPR036365 PGBD-like superfamily [SSF47090] (2-65)
  IPR036365 PGBD-like superfamily [SSF47090] (80-152)
  IPR036366 PGBD superfamily [G3DSA:1.10.101.10] (1-74)
  IPR036366 PGBD superfamily [G3DSA:1.10.101.10] (76-151)
  IPR038063 L,D-transpeptidase catalytic domain-like [G3DSA:2.40.440.10] (178-291)
  IPR038063 L,D-transpeptidase catalytic domain-like [SSF141523] (177-289)
  IPR050979 Bacterial L,D-transpeptidase [PTHR30582] (119-290)